Protein 5GZA (pdb70)

Structure (mmCIF, N/CA/C/O backbone):
data_5GZA
#
_entry.id   5GZA
#
_cell.length_a   70.550
_cell.length_b   70.550
_cell.length_c   66.935
_cell.angle_alpha   90.000
_cell.angle_beta   90.000
_cell.angle_gamma   120.000
#
_symmetry.space_group_name_H-M   'P 32'
#
loop_
_entity.id
_entity.type
_entity.pdbx_description
1 polymer 'Protein O-mannose kinase'
2 branched 2-acetamido-2-deoxy-beta-D-galactopyranose-(1-3)-2-acetamido-2-deoxy-beta-D-glucopyranose-(1-4)-alpha-D-mannopyranose
3 non-polymer "ADENOSINE-5'-DIPHOSPHATE"
4 non-polymer 'MAGNESIUM ION'
5 non-polymer 'ALUMINUM FLUORIDE'
6 non-polymer 4-METHYL-2H-CHROMEN-2-ONE
#
loop_
_atom_site.group_PDB
_atom_site.id
_atom_site.type_symbol
_atom_site.label_atom_id
_atom_site.label_alt_id
_atom_site.label_comp_id
_atom_site.label_asym_id
_atom_site.label_entity_id
_atom_site.label_seq_id
_atom_site.pdbx_PDB_ins_code
_atom_site.Cartn_x
_atom_site.Cartn_y
_atom_site.Cartn_z
_atom_site.occupancy
_atom_site.B_iso_or_equiv
_atom_site.auth_seq_id
_atom_site.auth_comp_id
_atom_site.auth_asym_id
_atom_site.auth_atom_id
_atom_site.pdbx_PDB_model_num
ATOM 1 N N . CYS A 1 1 ? 58.757 51.898 8.779 1.00 59.60 53 CYS A N 1
ATOM 2 C CA . CYS A 1 1 ? 59.856 51.158 9.386 1.00 61.38 53 CYS A CA 1
ATOM 3 C C . CYS A 1 1 ? 61.155 51.349 8.607 1.00 61.72 53 CYS A C 1
ATOM 4 O O . CYS A 1 1 ? 61.130 51.727 7.435 1.00 62.26 53 CYS A O 1
ATOM 7 N N . PRO A 1 2 ? 62.286 51.100 9.264 1.00 63.53 54 PRO A N 1
ATOM 8 C CA . PRO A 1 2 ? 63.571 51.026 8.555 1.00 63.86 54 PRO A CA 1
ATOM 9 C C . PRO A 1 2 ? 63.531 49.971 7.462 1.00 58.55 54 PRO A C 1
ATOM 10 O O . PRO A 1 2 ? 62.568 49.192 7.385 1.00 59.79 54 PRO A O 1
ATOM 14 N N . PRO A 1 3 ? 64.562 49.915 6.583 1.00 53.32 55 PRO A N 1
ATOM 15 C CA . PRO A 1 3 ? 64.516 49.004 5.426 1.00 48.95 55 PRO A CA 1
ATOM 16 C C . PRO A 1 3 ? 64.045 47.585 5.715 1.00 50.39 55 PRO A C 1
ATOM 17 O O . PRO A 1 3 ? 63.080 47.120 5.101 1.00 50.33 55 PRO A O 1
ATOM 21 N N . ARG A 1 4 ? 64.704 46.886 6.636 1.00 52.32 56 ARG A N 1
ATOM 22 C CA . ARG A 1 4 ? 64.410 45.482 6.903 1.00 52.21 56 ARG A CA 1
ATOM 23 C C . ARG A 1 4 ? 63.839 45.267 8.302 1.00 50.69 56 ARG A C 1
ATOM 24 O O . ARG A 1 4 ? 64.146 44.280 8.973 1.00 52.62 56 ARG A O 1
ATOM 32 N N . HIS A 1 5 ? 63.004 46.195 8.751 1.00 47.59 57 HIS A N 1
ATOM 33 C CA . HIS A 1 5 ? 62.169 46.019 9.928 1.00 47.14 57 HIS A CA 1
ATOM 34 C C . HIS A 1 5 ? 60.713 45.906 9.497 1.00 46.38 57 HIS A C 1
ATOM 35 O O . HIS A 1 5 ? 60.357 46.194 8.352 1.00 45.79 57 HIS A O 1
ATOM 42 N N . PHE A 1 6 ? 59.865 45.476 10.428 1.00 46.33 58 PHE A N 1
ATOM 43 C CA . PHE A 1 6 ? 58.454 45.304 10.117 1.00 45.20 58 PHE A CA 1
ATOM 44 C C . PHE A 1 6 ? 57.614 45.645 11.337 1.00 45.15 58 PHE A C 1
ATOM 45 O O . PHE A 1 6 ? 58.024 45.416 12.479 1.00 45.84 58 PHE A O 1
ATOM 53 N N . LYS A 1 7 ? 56.427 46.191 11.078 1.00 45.24 59 LYS A N 1
ATOM 54 C CA . LYS A 1 7 ? 55.441 46.480 12.119 1.00 46.50 59 LYS A CA 1
ATOM 55 C C . LYS A 1 7 ? 54.070 46.118 11.555 1.00 45.87 59 LYS A C 1
ATOM 56 O O . LYS A 1 7 ? 53.497 46.877 10.767 1.00 44.45 59 LYS A O 1
ATOM 62 N N . VAL A 1 8 ? 53.552 44.956 11.954 1.00 47.52 60 VAL A N 1
ATOM 63 C CA . VAL A 1 8 ? 52.271 44.461 11.470 1.00 46.90 60 VAL A CA 1
ATOM 64 C C . VAL A 1 8 ? 51.342 44.246 12.659 1.00 48.88 60 VAL A C 1
ATOM 65 O O . VAL A 1 8 ? 51.777 44.081 13.801 1.00 50.36 60 VAL A O 1
ATOM 69 N N . GLY A 1 9 ? 50.042 44.249 12.373 1.00 49.20 61 GLY A N 1
ATOM 70 C CA . GLY A 1 9 ? 49.062 44.035 13.427 1.00 50.51 61 GLY A CA 1
ATOM 71 C C . GLY A 1 9 ? 49.078 45.156 14.450 1.00 52.39 61 GLY A C 1
ATOM 72 O O . GLY A 1 9 ? 49.205 46.340 14.116 1.00 52.40 61 GLY A O 1
ATOM 73 N N . THR A 1 10 ? 48.954 44.776 15.725 1.00 52.89 62 THR A N 1
ATOM 74 C CA . THR A 1 10 ? 48.909 45.722 16.834 1.00 52.93 62 THR A CA 1
ATOM 75 C C . THR A 1 10 ? 50.291 46.049 17.392 1.00 52.55 62 THR A C 1
ATOM 76 O O . THR A 1 10 ? 50.412 46.381 18.579 1.00 54.19 62 THR A O 1
ATOM 80 N N . MET A 1 11 ? 51.336 45.968 16.572 1.00 50.85 63 MET A N 1
ATOM 81 C CA . MET A 1 11 ? 52.679 46.272 17.046 1.00 50.65 63 MET A CA 1
ATOM 82 C C . MET A 1 11 ? 52.849 47.770 17.262 1.00 50.52 63 MET A C 1
ATOM 83 O O . MET A 1 11 ? 52.432 48.587 16.436 1.00 49.30 63 MET A O 1
ATOM 88 N N . SER A 1 12 ? 53.471 48.127 18.385 1.00 52.48 64 SER A N 1
ATOM 89 C CA . SER A 1 12 ? 53.789 49.517 18.680 1.00 53.76 64 SER A CA 1
ATOM 90 C C . SER A 1 12 ? 55.094 49.973 18.045 1.00 53.55 64 SER A C 1
ATOM 91 O O . SER A 1 12 ? 55.270 51.176 17.820 1.00 53.74 64 SER A O 1
ATOM 94 N N . SER A 1 13 ? 56.002 49.047 17.747 1.00 53.52 65 SER A N 1
ATOM 95 C CA . SER A 1 13 ? 57.306 49.380 17.196 1.00 53.81 65 SER A CA 1
ATOM 96 C C . SER A 1 13 ? 57.633 48.421 16.060 1.00 52.08 65 SER A C 1
ATOM 97 O O . SER A 1 13 ? 56.976 47.394 15.873 1.00 51.53 65 SER A O 1
ATOM 100 N N . CYS A 1 14 ? 58.666 48.769 15.297 1.00 51.47 66 CYS A N 1
ATOM 101 C CA . CYS A 1 14 ? 59.144 47.922 14.215 1.00 48.89 66 CYS A CA 1
ATOM 102 C C . CYS A 1 14 ? 60.186 46.944 14.742 1.00 46.77 66 CYS A C 1
ATOM 103 O O . CYS A 1 14 ? 61.031 47.301 15.567 1.00 48.40 66 CYS A O 1
ATOM 106 N N . SER A 1 15 ? 60.112 45.703 14.265 1.00 43.49 67 SER A N 1
ATOM 107 C CA . SER A 1 15 ? 61.074 44.674 14.612 1.00 44.42 67 SER A CA 1
ATOM 108 C C . SER A 1 15 ? 61.861 44.257 13.378 1.00 44.73 67 SER A C 1
ATOM 109 O O . SER A 1 15 ? 61.291 44.170 12.287 1.00 43.16 67 SER A O 1
ATOM 112 N N . PRO A 1 16 ? 63.162 44.003 13.510 1.00 46.64 68 PRO A N 1
ATOM 113 C CA . PRO A 1 16 ? 63.919 43.462 12.378 1.00 46.96 68 PRO A CA 1
ATOM 114 C C . PRO A 1 16 ? 63.360 42.113 11.955 1.00 46.76 68 PRO A C 1
ATOM 115 O O . PRO A 1 16 ? 62.704 41.413 12.729 1.00 48.17 68 PRO A O 1
ATOM 119 N N . TRP A 1 17 ? 63.618 41.763 10.695 1.00 44.72 69 TRP A N 1
ATOM 120 C CA . TRP A 1 17 ? 63.127 40.505 10.147 1.00 46.18 69 TRP A CA 1
ATOM 121 C C . TRP A 1 17 ? 63.532 39.331 11.028 1.00 49.32 69 TRP A C 1
ATOM 122 O O . TRP A 1 17 ? 64.669 39.250 11.502 1.00 50.48 69 TRP A O 1
ATOM 133 N N . LEU A 1 18 ? 62.581 38.427 11.254 1.00 54.32 70 LEU A N 1
ATOM 134 C CA . LEU A 1 18 ? 62.884 37.184 11.947 1.00 62.14 70 LEU A CA 1
ATOM 135 C C . LEU A 1 18 ? 63.750 36.298 11.064 1.00 69.98 70 LEU A C 1
ATOM 136 O O . LEU A 1 18 ? 63.529 36.195 9.856 1.00 75.07 70 LEU A O 1
ATOM 141 N N . LYS A 1 19 ? 64.747 35.667 11.664 1.00 71.15 71 LYS A N 1
ATOM 142 C CA . LYS A 1 19 ? 65.634 34.775 10.937 1.00 73.06 71 LYS A CA 1
ATOM 143 C C . LYS A 1 19 ? 65.355 33.333 11.352 1.00 74.58 71 LYS A C 1
ATOM 144 O O . LYS A 1 19 ? 64.526 33.069 12.226 1.00 77.52 71 LYS A O 1
ATOM 150 N N . CYS A 1 20 ? 66.055 32.399 10.699 1.00 69.68 72 CYS A N 1
ATOM 151 C CA . CYS A 1 20 ? 65.821 30.958 10.875 1.00 67.80 72 CYS A CA 1
ATOM 152 C C . CYS A 1 20 ? 65.589 30.510 12.308 1.00 65.34 72 CYS A C 1
ATOM 153 O O . CYS A 1 20 ? 64.627 29.753 12.536 1.00 65.76 72 CYS A O 1
ATOM 156 N N . PRO A 1 21 ? 66.380 30.903 13.316 1.00 64.27 73 PRO A N 1
ATOM 157 C CA . PRO A 1 21 ? 66.130 30.385 14.673 1.00 65.03 73 PRO A CA 1
ATOM 158 C C . PRO A 1 21 ? 64.766 30.760 15.235 1.00 65.50 73 PRO A C 1
ATOM 159 O O . PRO A 1 21 ? 64.036 29.882 15.712 1.00 67.71 73 PRO A O 1
ATOM 163 N N . GLU A 1 22 ? 64.397 32.043 15.194 1.00 63.12 74 GLU A N 1
ATOM 164 C CA . GLU A 1 22 ? 63.136 32.459 15.802 1.00 61.93 74 GLU A CA 1
ATOM 165 C C . GLU A 1 22 ? 61.930 31.940 15.027 1.00 61.67 74 GLU A C 1
ATOM 166 O O . GLU A 1 22 ? 60.868 31.713 15.618 1.00 62.36 74 GLU A O 1
ATOM 172 N N . ILE A 1 23 ? 62.071 31.739 13.714 1.00 61.54 75 ILE A N 1
ATOM 173 C CA . ILE A 1 23 ? 60.963 31.212 12.918 1.00 58.87 75 ILE A CA 1
ATOM 174 C C . ILE A 1 23 ? 60.622 29.793 13.359 1.00 58.67 75 ILE A C 1
ATOM 175 O O . ILE A 1 23 ? 59.452 29.448 13.559 1.00 58.25 75 ILE A O 1
ATOM 180 N N . ARG A 1 24 ? 61.646 28.951 13.521 1.00 59.47 76 ARG A N 1
ATOM 181 C CA . ARG A 1 24 ? 61.436 27.567 13.930 1.00 61.66 76 ARG A CA 1
ATOM 182 C C . ARG A 1 24 ? 60.782 27.454 15.301 1.00 65.00 76 ARG A C 1
ATOM 183 O O . ARG A 1 24 ? 60.140 26.436 15.586 1.00 66.51 76 ARG A O 1
ATOM 191 N N . SER A 1 25 ? 60.926 28.469 16.153 1.00 66.69 77 SER A N 1
ATOM 192 C CA . SER A 1 25 ? 60.388 28.439 17.507 1.00 68.99 77 SER A CA 1
ATOM 193 C C . SER A 1 25 ? 59.178 29.350 17.673 1.00 70.00 77 SER A C 1
ATOM 194 O O . SER A 1 25 ? 58.089 28.878 18.014 1.00 71.72 77 SER A O 1
ATOM 197 N N . GLY A 1 26 ? 59.338 30.652 17.444 1.00 69.21 78 GLY A N 1
ATOM 198 C CA . GLY A 1 26 ? 58.291 31.611 17.742 1.00 67.14 78 GLY A CA 1
ATOM 199 C C . GLY A 1 26 ? 57.132 31.651 16.769 1.00 64.54 78 GLY A C 1
ATOM 200 O O . GLY A 1 26 ? 56.179 32.397 17.009 1.00 64.25 78 GLY A O 1
ATOM 201 N N . VAL A 1 27 ? 57.176 30.880 15.686 1.00 59.08 79 VAL A N 1
ATOM 202 C CA . VAL A 1 27 ? 56.123 30.876 14.675 1.00 57.48 79 VAL A CA 1
ATOM 203 C C . VAL A 1 27 ? 55.433 29.520 14.726 1.00 59.53 79 VAL A C 1
ATOM 204 O O . VAL A 1 27 ? 56.025 28.498 14.356 1.00 62.04 79 VAL A O 1
ATOM 208 N N . ARG A 1 28 ? 54.182 29.507 15.177 1.00 60.22 80 ARG A N 1
ATOM 209 C CA . ARG A 1 28 ? 53.392 28.289 15.289 1.00 60.48 80 ARG A CA 1
ATOM 210 C C . ARG A 1 28 ? 52.344 28.238 14.185 1.00 58.98 80 ARG A C 1
ATOM 211 O O . ARG A 1 28 ? 51.718 29.252 13.861 1.00 55.06 80 ARG A O 1
ATOM 219 N N . ARG A 1 29 ? 52.153 27.050 13.618 1.00 62.81 81 ARG A N 1
ATOM 220 C CA . ARG A 1 29 ? 51.222 26.864 12.514 1.00 62.58 81 ARG A CA 1
ATOM 221 C C . ARG A 1 29 ? 49.798 26.722 13.036 1.00 62.63 81 ARG A C 1
ATOM 222 O O . ARG A 1 29 ? 49.559 26.079 14.063 1.00 64.57 81 ARG A O 1
ATOM 230 N N . VAL A 1 30 ? 48.847 27.329 12.324 1.00 60.72 82 VAL A N 1
ATOM 231 C CA . VAL A 1 30 ? 47.451 27.314 12.752 1.00 62.46 82 VAL A CA 1
ATOM 232 C C . VAL A 1 30 ? 46.563 26.748 11.649 1.00 64.17 82 VAL A C 1
ATOM 233 O O . VAL A 1 30 ? 46.218 25.562 11.667 1.00 68.30 82 VAL A O 1
ATOM 237 N N . LYS A 1 31 ? 46.189 27.585 10.682 1.00 60.95 83 LYS A N 1
ATOM 238 C CA . LYS A 1 31 ? 45.197 27.220 9.678 1.00 58.22 83 LYS A CA 1
ATOM 239 C C . LYS A 1 31 ? 45.729 27.484 8.278 1.00 54.42 83 LYS A C 1
ATOM 240 O O . LYS A 1 31 ? 46.281 28.556 8.010 1.00 53.13 83 LYS A O 1
ATOM 246 N N . LEU A 1 32 ? 45.547 26.510 7.388 1.00 53.85 84 LEU A N 1
ATOM 247 C CA . LEU A 1 32 ? 45.870 26.691 5.979 1.00 52.81 84 LEU A CA 1
ATOM 248 C C . LEU A 1 32 ? 44.892 27.676 5.350 1.00 51.78 84 LEU A C 1
ATOM 249 O O . LEU A 1 32 ? 43.675 27.465 5.390 1.00 52.57 84 LEU A O 1
ATOM 254 N N . ILE A 1 33 ? 45.421 28.751 4.767 1.00 50.68 85 ILE A N 1
ATOM 255 C CA . ILE A 1 33 ? 44.608 29.783 4.137 1.00 50.83 85 ILE A CA 1
ATOM 256 C C . ILE A 1 33 ? 44.852 29.892 2.642 1.00 50.99 85 ILE A C 1
ATOM 257 O O . ILE A 1 33 ? 44.284 30.780 1.999 1.00 51.02 85 ILE A O 1
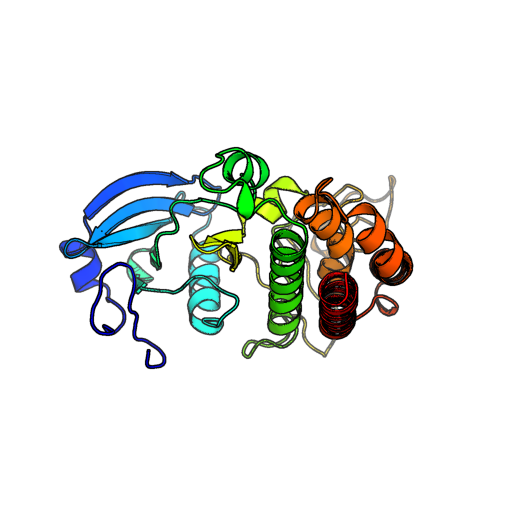ATOM 262 N N . GLY A 1 34 ? 45.678 29.023 2.067 1.00 51.48 86 GLY A N 1
ATOM 263 C CA . GLY A 1 34 ? 45.959 29.099 0.649 1.00 50.85 86 GLY A CA 1
ATOM 264 C C . GLY A 1 34 ? 46.828 27.975 0.126 1.00 52.29 86 GLY A C 1
ATOM 265 O O . GLY A 1 34 ? 47.912 27.713 0.657 1.00 52.33 86 GLY A O 1
ATOM 266 N N . GLN A 1 35 ? 46.357 27.302 -0.917 1.00 53.38 87 GLN A N 1
ATOM 267 C CA . GLN A 1 35 ? 47.128 26.286 -1.609 1.00 54.02 87 GLN A CA 1
ATOM 268 C C . GLN A 1 35 ? 47.758 26.883 -2.864 1.00 52.33 87 GLN A C 1
ATOM 269 O O . GLN A 1 35 ? 47.607 28.069 -3.169 1.00 50.70 87 GLN A O 1
ATOM 275 N N . GLY A 1 36 ? 48.472 26.041 -3.602 1.00 52.94 88 GLY A N 1
ATOM 276 C CA . GLY A 1 36 ? 49.126 26.468 -4.821 1.00 52.38 88 GLY A CA 1
ATOM 277 C C . GLY A 1 36 ? 50.163 25.469 -5.285 1.00 52.75 88 GLY A C 1
ATOM 278 O O . GLY A 1 36 ? 50.587 24.603 -4.514 1.00 53.80 88 GLY A O 1
ATOM 279 N N . ALA A 1 37 ? 50.576 25.576 -6.549 1.00 50.84 89 ALA A N 1
ATOM 280 C CA . ALA A 1 37 ? 51.584 24.661 -7.070 1.00 49.83 89 ALA A CA 1
ATOM 281 C C . ALA A 1 37 ? 52.910 24.826 -6.338 1.00 48.86 89 ALA A C 1
ATOM 282 O O . ALA A 1 37 ? 53.610 23.841 -6.077 1.00 49.95 89 ALA A O 1
ATOM 284 N N . VAL A 1 38 ? 53.257 26.059 -5.971 1.00 45.97 90 VAL A N 1
ATOM 285 C CA . VAL A 1 38 ? 54.578 26.359 -5.429 1.00 46.76 90 VAL A CA 1
ATOM 286 C C . VAL A 1 38 ? 54.549 26.426 -3.906 1.00 49.36 90 VAL A C 1
ATOM 287 O O . VAL A 1 38 ? 55.534 26.078 -3.245 1.00 52.40 90 VAL A O 1
ATOM 291 N N . LYS A 1 39 ? 53.428 26.864 -3.333 1.00 48.64 91 LYS A N 1
ATOM 292 C CA . LYS A 1 39 ? 53.407 27.228 -1.923 1.00 47.66 91 LYS A CA 1
ATOM 293 C C . LYS A 1 39 ? 52.164 26.705 -1.218 1.00 48.65 91 LYS A C 1
ATOM 294 O O . LYS A 1 39 ? 51.120 26.474 -1.835 1.00 48.12 91 LYS A O 1
ATOM 300 N N . LYS A 1 40 ? 52.309 26.514 0.092 1.00 50.32 92 LYS A N 1
ATOM 301 C CA . LYS A 1 40 ? 51.203 26.378 1.029 1.00 51.93 92 LYS A CA 1
ATOM 302 C C . LYS A 1 40 ? 51.325 27.506 2.043 1.00 51.62 92 LYS A C 1
ATOM 303 O O . LYS A 1 40 ? 52.399 27.710 2.618 1.00 52.18 92 LYS A O 1
ATOM 309 N N . VAL A 1 41 ? 50.238 28.242 2.257 1.00 50.89 93 VAL A N 1
ATOM 310 C CA . VAL A 1 41 ? 50.233 29.398 3.146 1.00 52.58 93 VAL A CA 1
ATOM 311 C C . VAL A 1 41 ? 49.367 29.080 4.356 1.00 55.26 93 VAL A C 1
ATOM 312 O O . VAL A 1 41 ? 48.209 28.670 4.209 1.00 58.26 93 VAL A O 1
ATOM 316 N N . TYR A 1 42 ? 49.928 29.268 5.548 1.00 55.16 94 TYR A N 1
ATOM 317 C CA . TYR A 1 42 ? 49.221 29.052 6.802 1.00 54.50 94 TYR A CA 1
ATOM 318 C C . TYR A 1 42 ? 49.097 30.371 7.549 1.00 50.89 94 TYR A C 1
ATOM 319 O O . TYR A 1 42 ? 50.098 31.063 7.760 1.00 49.01 94 TYR A O 1
ATOM 328 N N . LEU A 1 43 ? 47.874 30.716 7.943 1.00 47.21 95 LEU A N 1
ATOM 329 C CA . LEU A 1 43 ? 47.700 31.721 8.981 1.00 45.27 95 LEU A CA 1
ATOM 330 C C . LEU A 1 43 ? 48.357 31.214 10.256 1.00 46.23 95 LEU A C 1
ATOM 331 O O . LEU A 1 43 ? 48.168 30.058 10.643 1.00 47.98 95 LEU A O 1
ATOM 336 N N . SER A 1 44 ? 49.154 32.065 10.898 1.00 45.34 96 SER A N 1
ATOM 337 C CA . SER A 1 44 ? 49.989 31.626 12.006 1.00 45.64 96 SER A CA 1
ATOM 338 C C . SER A 1 44 ? 49.985 32.687 13.098 1.00 44.87 96 SER A C 1
ATOM 339 O O . SER A 1 44 ? 49.411 33.769 12.945 1.00 42.89 96 SER A O 1
ATOM 342 N N . GLU A 1 45 ? 50.635 32.363 14.215 1.00 46.38 97 GLU A N 1
ATOM 343 C CA . GLU A 1 45 ? 50.755 33.269 15.348 1.00 46.44 97 GLU A CA 1
ATOM 344 C C . GLU A 1 45 ? 52.223 33.451 15.697 1.00 46.85 97 GLU A C 1
ATOM 345 O O . GLU A 1 45 ? 52.974 32.472 15.772 1.00 46.85 97 GLU A O 1
ATOM 351 N N . TRP A 1 46 ? 52.627 34.702 15.907 1.00 47.57 98 TRP A N 1
ATOM 352 C CA . TRP A 1 46 ? 53.957 35.024 16.416 1.00 49.92 98 TRP A CA 1
ATOM 353 C C . TRP A 1 46 ? 53.813 36.164 17.414 1.00 51.48 98 TRP A C 1
ATOM 354 O O . TRP A 1 46 ? 53.534 37.301 17.021 1.00 50.67 98 TRP A O 1
ATOM 365 N N . GLN A 1 47 ? 53.992 35.852 18.697 1.00 53.60 99 GLN A N 1
ATOM 366 C CA . GLN A 1 47 ? 53.941 36.829 19.785 1.00 54.53 99 GLN A CA 1
ATOM 367 C C . GLN A 1 47 ? 52.618 37.596 19.780 1.00 55.14 99 GLN A C 1
ATOM 368 O O . GLN A 1 47 ? 52.574 38.821 19.655 1.00 52.01 99 GLN A O 1
ATOM 374 N N . GLY A 1 48 ? 51.526 36.842 19.915 1.00 59.42 100 GLY A N 1
ATOM 375 C CA . GLY A 1 48 ? 50.198 37.424 19.932 1.00 63.01 100 GLY A CA 1
ATOM 376 C C . GLY A 1 48 ? 49.767 38.107 18.654 1.00 64.73 100 GLY A C 1
ATOM 377 O O . GLY A 1 48 ? 48.722 38.764 18.644 1.00 66.78 100 GLY A O 1
ATOM 378 N N . GLN A 1 49 ? 50.529 37.973 17.573 1.00 65.54 101 GLN A N 1
ATOM 379 C CA . GLN A 1 49 ? 50.225 38.626 16.305 1.00 68.68 101 GLN A CA 1
ATOM 380 C C . GLN A 1 49 ? 49.894 37.579 15.245 1.00 73.42 101 GLN A C 1
ATOM 381 O O . GLN A 1 49 ? 50.602 36.576 15.113 1.00 65.34 101 GLN A O 1
ATOM 387 N N . LYS A 1 50 ? 48.814 37.805 14.501 1.00 68.77 102 LYS A N 1
ATOM 388 C CA . LYS A 1 50 ? 48.491 36.945 13.371 1.00 63.62 102 LYS A CA 1
ATOM 389 C C . LYS A 1 50 ? 49.442 37.240 12.220 1.00 59.16 102 LYS A C 1
ATOM 390 O O . LYS A 1 50 ? 49.874 38.381 12.027 1.00 60.73 102 LYS A O 1
ATOM 396 N N . VAL A 1 51 ? 49.779 36.201 11.461 1.00 55.17 103 VAL A N 1
ATOM 397 C CA . VAL A 1 51 ? 50.827 36.332 10.460 1.00 51.57 103 VAL A CA 1
ATOM 398 C C . VAL A 1 51 ? 50.638 35.279 9.376 1.00 49.50 103 VAL A C 1
ATOM 399 O O . VAL A 1 51 ? 49.864 34.329 9.543 1.00 50.61 103 VAL A O 1
ATOM 403 N N . ALA A 1 52 ? 51.334 35.447 8.255 1.00 47.48 104 ALA A N 1
ATOM 404 C CA . ALA A 1 52 ? 51.256 34.534 7.123 1.00 46.63 104 ALA A CA 1
ATOM 405 C C . ALA A 1 52 ? 52.562 33.763 7.005 1.00 46.15 104 ALA A C 1
ATOM 406 O O . ALA A 1 52 ? 53.645 34.352 7.081 1.00 45.67 104 ALA A O 1
ATOM 408 N N . LEU A 1 53 ? 52.456 32.450 6.810 1.00 45.76 105 LEU A N 1
ATOM 409 C CA . LEU A 1 53 ? 53.605 31.549 6.792 1.00 44.67 105 LEU A CA 1
ATOM 410 C C . LEU A 1 53 ? 53.545 30.719 5.517 1.00 43.18 105 LEU A C 1
ATOM 411 O O . LEU A 1 53 ? 52.634 29.901 5.349 1.00 43.21 105 LEU A O 1
ATOM 416 N N . SER A 1 54 ? 54.510 30.925 4.625 1.00 43.67 106 SER A N 1
ATOM 417 C CA . SER A 1 54 ? 54.534 30.285 3.314 1.00 45.88 106 SER A CA 1
ATOM 418 C C . SER A 1 54 ? 55.605 29.202 3.298 1.00 48.75 106 SER A C 1
ATOM 419 O O . SER A 1 54 ? 56.784 29.486 3.532 1.00 49.99 106 SER A O 1
ATOM 422 N N . VAL A 1 55 ? 55.194 27.967 3.007 1.00 50.25 107 VAL A N 1
ATOM 423 C CA . VAL A 1 55 ? 56.100 26.829 2.959 1.00 52.20 107 VAL A CA 1
ATOM 424 C C . VAL A 1 55 ? 56.130 26.276 1.539 1.00 52.53 107 VAL A C 1
ATOM 425 O O . VAL A 1 55 ? 55.210 26.478 0.743 1.00 51.18 107 VAL A O 1
ATOM 429 N N . LEU A 1 56 ? 57.217 25.575 1.225 1.00 54.67 108 LEU A N 1
ATOM 430 C CA . LEU A 1 56 ? 57.367 24.928 -0.074 1.00 55.88 108 LEU A CA 1
ATOM 431 C C . LEU A 1 56 ? 56.498 23.677 -0.103 1.00 58.03 108 LEU A C 1
ATOM 432 O O . LEU A 1 56 ? 56.748 22.722 0.641 1.00 60.73 108 LEU A O 1
ATOM 437 N N . SER A 1 57 ? 55.482 23.679 -0.964 1.00 56.33 109 SER A N 1
ATOM 438 C CA . SER A 1 57 ? 54.556 22.558 -1.066 1.00 58.61 109 SER A CA 1
ATOM 439 C C . SER A 1 57 ? 55.280 21.288 -1.493 1.00 62.32 109 SER A C 1
ATOM 440 O O . SER A 1 57 ? 55.431 20.354 -0.699 1.00 65.62 109 SER A O 1
ATOM 443 N N . SER A 1 58 ? 55.732 21.246 -2.742 1.00 62.11 110 SER A N 1
ATOM 444 C CA . SER A 1 58 ? 56.456 20.107 -3.283 1.00 61.83 110 SER A CA 1
ATOM 445 C C . SER A 1 58 ? 57.903 20.497 -3.548 1.00 59.80 110 SER A C 1
ATOM 446 O O . SER A 1 58 ? 58.177 21.582 -4.070 1.00 58.30 110 SER A O 1
ATOM 449 N N . ASP A 1 59 ? 58.830 19.603 -3.185 1.00 59.63 111 ASP A N 1
ATOM 450 C CA . ASP A 1 59 ? 60.244 19.828 -3.471 1.00 60.03 111 ASP A CA 1
ATOM 451 C C . ASP A 1 59 ? 60.511 19.970 -4.963 1.00 59.83 111 ASP A C 1
ATOM 452 O O . ASP A 1 59 ? 61.575 20.467 -5.349 1.00 59.09 111 ASP A O 1
ATOM 457 N N . GLN A 1 60 ? 59.566 19.538 -5.802 1.00 61.25 112 GLN A N 1
ATOM 458 C CA . GLN A 1 60 ? 59.695 19.684 -7.247 1.00 61.40 112 GLN A CA 1
ATOM 459 C C . GLN A 1 60 ? 59.895 21.138 -7.660 1.00 60.03 112 GLN A C 1
ATOM 460 O O . GLN A 1 60 ? 60.606 21.413 -8.633 1.00 60.40 112 GLN A O 1
ATOM 466 N N . TYR A 1 61 ? 59.290 22.080 -6.935 1.00 57.74 113 TYR A N 1
ATOM 467 C CA . TYR A 1 61 ? 59.373 23.491 -7.294 1.00 54.21 113 TYR A CA 1
ATOM 468 C C . TYR A 1 61 ? 60.193 24.280 -6.280 1.00 52.54 113 TYR A C 1
ATOM 469 O O . TYR A 1 61 ? 59.795 25.376 -5.872 1.00 50.01 113 TYR A O 1
ATOM 478 N N . ALA A 1 62 ? 61.342 23.737 -5.873 1.00 54.56 114 ALA A N 1
ATOM 479 C CA . ALA A 1 62 ? 62.184 24.433 -4.906 1.00 55.75 114 ALA A CA 1
ATOM 480 C C . ALA A 1 62 ? 62.813 25.687 -5.501 1.00 56.20 114 ALA A C 1
ATOM 481 O O . ALA A 1 62 ? 63.001 26.680 -4.790 1.00 56.32 114 ALA A O 1
ATOM 483 N N . ASP A 1 63 ? 63.137 25.665 -6.796 1.00 55.97 115 ASP A N 1
ATOM 484 C CA . ASP A 1 63 ? 63.797 26.813 -7.411 1.00 53.93 115 ASP A CA 1
ATOM 485 C C . ASP A 1 63 ? 62.837 27.984 -7.579 1.00 52.49 115 ASP A C 1
ATOM 486 O O . ASP A 1 63 ? 63.226 29.143 -7.392 1.00 52.07 115 ASP A O 1
ATOM 491 N N . ASP A 1 64 ? 61.581 27.705 -7.939 1.00 53.30 116 ASP A N 1
ATOM 492 C CA . ASP A 1 64 ? 60.594 28.772 -8.072 1.00 54.39 116 ASP A CA 1
ATOM 493 C C . ASP A 1 64 ? 60.355 29.467 -6.737 1.00 56.78 116 ASP A C 1
ATOM 494 O O . ASP A 1 64 ? 60.246 30.697 -6.677 1.00 55.94 116 ASP A O 1
ATOM 499 N N . PHE A 1 65 ? 60.274 28.688 -5.656 1.00 60.72 117 PHE A N 1
ATOM 500 C CA . PHE A 1 65 ? 60.066 29.256 -4.327 1.00 58.68 117 PHE A CA 1
ATOM 501 C C . PHE A 1 65 ? 61.218 30.174 -3.935 1.00 55.96 117 PHE A C 1
ATOM 502 O O . PHE A 1 65 ? 61.002 31.320 -3.523 1.00 55.29 117 PHE A O 1
ATOM 510 N N . LEU A 1 66 ? 62.454 29.681 -4.056 1.00 55.94 118 LEU A N 1
ATOM 511 C CA . LEU A 1 66 ? 63.610 30.447 -3.602 1.00 55.71 118 LEU A CA 1
ATOM 512 C C . LEU A 1 66 ? 63.778 31.744 -4.383 1.00 54.23 118 LEU A C 1
ATOM 513 O O . LEU A 1 66 ? 64.203 32.756 -3.815 1.00 54.86 118 LEU A O 1
ATOM 518 N N . HIS A 1 67 ? 63.458 31.740 -5.679 1.00 52.90 119 HIS A N 1
ATOM 519 C CA . HIS A 1 67 ? 63.567 32.974 -6.448 1.00 50.87 119 HIS A CA 1
ATOM 520 C C . HIS A 1 67 ? 62.413 33.919 -6.144 1.00 48.44 119 HIS A C 1
ATOM 521 O O . HIS A 1 67 ? 62.602 35.140 -6.107 1.00 47.51 119 HIS A O 1
ATOM 528 N N . GLY A 1 68 ? 61.213 33.375 -5.929 1.00 48.42 120 GLY A N 1
ATOM 529 C CA . GLY A 1 68 ? 60.109 34.208 -5.484 1.00 48.38 120 GLY A CA 1
ATOM 530 C C . GLY A 1 68 ? 60.407 34.894 -4.166 1.00 48.92 120 GLY A C 1
ATOM 531 O O . GLY A 1 68 ? 60.042 36.054 -3.961 1.00 48.80 120 GLY A O 1
ATOM 532 N N . LEU A 1 69 ? 61.080 34.186 -3.256 1.00 49.14 121 LEU A N 1
ATOM 533 C CA . LEU A 1 69 ? 61.567 34.817 -2.036 1.00 47.23 121 LEU A CA 1
ATOM 534 C C . LEU A 1 69 ? 62.711 35.778 -2.338 1.00 45.73 121 LEU A C 1
ATOM 535 O O . LEU A 1 69 ? 62.817 36.841 -1.715 1.00 44.62 121 LEU A O 1
ATOM 540 N N . SER A 1 70 ? 63.575 35.421 -3.293 1.00 45.47 122 SER A N 1
ATOM 541 C CA . SER A 1 70 ? 64.654 36.319 -3.693 1.00 47.43 122 SER A CA 1
ATOM 542 C C . SER A 1 70 ? 64.103 37.628 -4.245 1.00 47.63 122 SER A C 1
ATOM 543 O O . SER A 1 70 ? 64.596 38.710 -3.907 1.00 49.90 122 SER A O 1
ATOM 546 N N . MET A 1 71 ? 63.078 37.548 -5.097 1.00 46.08 123 MET A N 1
ATOM 547 C CA . MET A 1 71 ? 62.458 38.761 -5.619 1.00 43.74 123 MET A CA 1
ATOM 548 C C . MET A 1 71 ? 61.641 39.477 -4.552 1.00 42.89 123 MET A C 1
ATOM 549 O O . MET A 1 71 ? 61.535 40.709 -4.579 1.00 42.53 123 MET A O 1
ATOM 554 N N . LEU A 1 72 ? 61.060 38.728 -3.612 1.00 41.76 124 LEU A N 1
ATOM 555 C CA . LEU A 1 72 ? 60.237 39.336 -2.571 1.00 41.21 124 LEU A CA 1
ATOM 556 C C . LEU A 1 72 ? 61.060 40.283 -1.707 1.00 42.13 124 LEU A C 1
ATOM 557 O O . LEU A 1 72 ? 60.634 41.407 -1.413 1.00 42.67 124 LEU A O 1
ATOM 562 N N . ARG A 1 73 ? 62.250 39.843 -1.290 1.00 42.62 125 ARG A N 1
ATOM 563 C CA . ARG A 1 73 ? 63.149 40.721 -0.550 1.00 43.61 125 ARG A CA 1
ATOM 564 C C . ARG A 1 73 ? 63.635 41.871 -1.421 1.00 42.89 125 ARG A C 1
ATOM 565 O O . ARG A 1 73 ? 63.816 42.994 -0.936 1.00 43.35 125 ARG A O 1
ATOM 573 N N . ALA A 1 74 ? 63.847 41.610 -2.714 1.00 42.36 126 ALA A N 1
ATOM 574 C CA . ALA A 1 74 ? 64.413 42.624 -3.596 1.00 41.44 126 ALA A CA 1
ATOM 575 C C . ALA A 1 74 ? 63.430 43.752 -3.878 1.00 40.87 126 ALA A C 1
ATOM 576 O O . ALA A 1 74 ? 63.849 44.889 -4.120 1.00 42.44 126 ALA A O 1
ATOM 578 N N . LEU A 1 75 ? 62.129 43.467 -3.847 1.00 39.24 127 LEU A N 1
ATOM 579 C CA . LEU A 1 75 ? 61.114 44.425 -4.266 1.00 38.17 127 LEU A CA 1
ATOM 580 C C . LEU A 1 75 ? 60.158 44.793 -3.136 1.00 37.59 127 LEU A C 1
ATOM 581 O O . LEU A 1 75 ? 58.995 45.118 -3.383 1.00 36.14 127 LEU A O 1
ATOM 586 N N . GLN A 1 76 ? 60.634 44.753 -1.895 1.00 39.46 128 GLN A N 1
ATOM 587 C CA . GLN A 1 76 ? 59.851 45.269 -0.780 1.00 40.25 128 GLN A CA 1
ATOM 588 C C . GLN A 1 76 ? 59.597 46.757 -0.978 1.00 40.73 128 GLN A C 1
ATOM 589 O O . GLN A 1 76 ? 60.535 47.560 -0.992 1.00 41.34 128 GLN A O 1
ATOM 595 N N . SER A 1 77 ? 58.329 47.120 -1.142 1.00 40.20 129 SER A N 1
ATOM 596 C CA . SER A 1 77 ? 57.950 48.487 -1.474 1.00 39.57 129 SER A CA 1
ATOM 597 C C . SER A 1 77 ? 56.493 48.691 -1.075 1.00 37.73 129 SER A C 1
ATOM 598 O O . SER A 1 77 ? 55.885 47.840 -0.418 1.00 38.13 129 SER A O 1
ATOM 601 N N . SER A 1 78 ? 55.930 49.831 -1.479 1.00 36.15 130 SER A N 1
ATOM 602 C CA . SER A 1 78 ? 54.518 50.107 -1.250 1.00 36.01 130 SER A CA 1
ATOM 603 C C . SER A 1 78 ? 53.604 49.248 -2.113 1.00 34.62 130 SER A C 1
ATOM 604 O O . SER A 1 78 ? 52.394 49.222 -1.866 1.00 35.46 130 SER A O 1
ATOM 607 N N . HIS A 1 79 ? 54.148 48.546 -3.106 1.00 33.60 131 HIS A N 1
ATOM 608 C CA . HIS A 1 79 ? 53.359 47.765 -4.048 1.00 33.17 131 HIS A CA 1
ATOM 609 C C . HIS A 1 79 ? 53.387 46.268 -3.764 1.00 32.67 131 HIS A C 1
ATOM 610 O O . HIS A 1 79 ? 52.712 45.508 -4.464 1.00 31.79 131 HIS A O 1
ATOM 617 N N . VAL A 1 80 ? 54.150 45.824 -2.766 1.00 33.76 132 VAL A N 1
ATOM 618 C CA . VAL A 1 80 ? 54.333 44.405 -2.491 1.00 35.17 132 VAL A CA 1
ATOM 619 C C . VAL A 1 80 ? 54.035 44.142 -1.020 1.00 36.49 132 VAL A C 1
ATOM 620 O O . VAL A 1 80 ? 54.187 45.025 -0.169 1.00 36.55 132 VAL A O 1
ATOM 624 N N . VAL A 1 81 ? 53.587 42.918 -0.730 1.00 38.07 133 VAL A N 1
ATOM 625 C CA . VAL A 1 81 ? 53.289 42.465 0.626 1.00 40.15 133 VAL A CA 1
ATOM 626 C C . VAL A 1 81 ? 54.500 42.691 1.525 1.00 41.57 133 VAL A C 1
ATOM 627 O O . VAL A 1 81 ? 55.648 42.590 1.079 1.00 40.46 133 VAL A O 1
ATOM 631 N N . THR A 1 82 ? 54.251 43.014 2.792 1.00 45.03 134 THR A N 1
ATOM 632 C CA . THR A 1 82 ? 55.322 43.300 3.738 1.00 47.16 134 THR A CA 1
ATOM 633 C C . THR A 1 82 ? 55.943 41.997 4.229 1.00 44.58 134 THR A C 1
ATOM 634 O O . THR A 1 82 ? 55.246 41.140 4.783 1.00 47.22 134 THR A O 1
ATOM 638 N N . LEU A 1 83 ? 57.249 41.850 4.028 1.00 40.39 135 LEU A N 1
ATOM 639 C CA . LEU A 1 83 ? 57.966 40.683 4.517 1.00 39.18 135 LEU A CA 1
ATOM 640 C C . LEU A 1 83 ? 58.192 40.785 6.021 1.00 40.01 135 LEU A C 1
ATOM 641 O O . LEU A 1 83 ? 58.372 41.874 6.574 1.00 40.59 135 LEU A O 1
ATOM 646 N N . VAL A 1 84 ? 58.179 39.626 6.684 1.00 40.09 136 VAL A N 1
ATOM 647 C CA . VAL A 1 84 ? 58.341 39.541 8.127 1.00 39.59 136 VAL A CA 1
ATOM 648 C C . VAL A 1 84 ? 59.574 38.733 8.513 1.00 40.04 136 VAL A C 1
ATOM 649 O O . VAL A 1 84 ? 60.322 39.126 9.416 1.00 40.06 136 VAL A O 1
ATOM 653 N N . GLY A 1 85 ? 59.810 37.609 7.843 1.00 40.85 137 GLY A N 1
ATOM 654 C CA . GLY A 1 85 ? 60.960 36.779 8.145 1.00 43.62 137 GLY A CA 1
ATOM 655 C C . GLY A 1 85 ? 61.401 36.002 6.924 1.00 45.50 137 GLY A C 1
ATOM 656 O O . GLY A 1 85 ? 60.630 35.793 5.982 1.00 44.08 137 GLY A O 1
ATOM 657 N N . VAL A 1 86 ? 62.662 35.574 6.951 1.00 48.36 138 VAL A N 1
ATOM 658 C CA . VAL A 1 86 ? 63.266 34.838 5.846 1.00 48.73 138 VAL A CA 1
ATOM 659 C C . VAL A 1 86 ? 64.087 33.688 6.411 1.00 51.09 138 VAL A C 1
ATOM 660 O O . VAL A 1 86 ? 64.904 33.887 7.317 1.00 52.28 138 VAL A O 1
ATOM 664 N N . CYS A 1 87 ? 63.867 32.478 5.876 1.00 52.72 139 CYS A N 1
ATOM 665 C CA . CYS A 1 87 ? 64.704 31.316 6.182 1.00 58.00 139 CYS A CA 1
ATOM 666 C C . CYS A 1 87 ? 64.697 30.419 4.939 1.00 61.30 139 CYS A C 1
ATOM 667 O O . CYS A 1 87 ? 64.004 29.401 4.867 1.00 63.39 139 CYS A O 1
ATOM 670 N N . GLU A 1 88 ? 65.493 30.817 3.943 1.00 61.81 140 GLU A N 1
ATOM 671 C CA . GLU A 1 88 ? 65.565 30.068 2.693 1.00 61.29 140 GLU A CA 1
ATOM 672 C C . GLU A 1 88 ? 66.158 28.680 2.896 1.00 60.72 140 GLU A C 1
ATOM 673 O O . GLU A 1 88 ? 65.856 27.760 2.127 1.00 61.66 140 GLU A O 1
ATOM 679 N N . GLU A 1 89 ? 67.006 28.513 3.916 1.00 58.51 141 GLU A N 1
ATOM 680 C CA . GLU A 1 89 ? 67.585 27.203 4.198 1.00 58.49 141 GLU A CA 1
ATOM 681 C C . GLU A 1 89 ? 66.500 26.155 4.414 1.00 57.47 141 GLU A C 1
ATOM 682 O O . GLU A 1 89 ? 66.613 25.023 3.930 1.00 60.03 141 GLU A O 1
ATOM 688 N N . ASP A 1 90 ? 65.439 26.516 5.131 1.00 53.77 142 ASP A N 1
ATOM 689 C CA . ASP A 1 90 ? 64.296 25.637 5.322 1.00 51.29 142 ASP A CA 1
ATOM 690 C C . ASP A 1 90 ? 63.241 25.803 4.237 1.00 48.17 142 ASP A C 1
ATOM 691 O O . ASP A 1 90 ? 62.187 25.162 4.317 1.00 47.15 142 ASP A O 1
ATOM 696 N N . ALA A 1 91 ? 63.503 26.641 3.230 1.00 46.50 143 ALA A N 1
ATOM 697 C CA . ALA A 1 91 ? 62.562 26.926 2.146 1.00 44.19 143 ALA A CA 1
ATOM 698 C C . ALA A 1 91 ? 61.217 27.396 2.705 1.00 44.80 143 ALA A C 1
ATOM 699 O O . ALA A 1 91 ? 60.177 26.757 2.531 1.00 46.37 143 ALA A O 1
ATOM 701 N N . VAL A 1 92 ? 61.261 28.5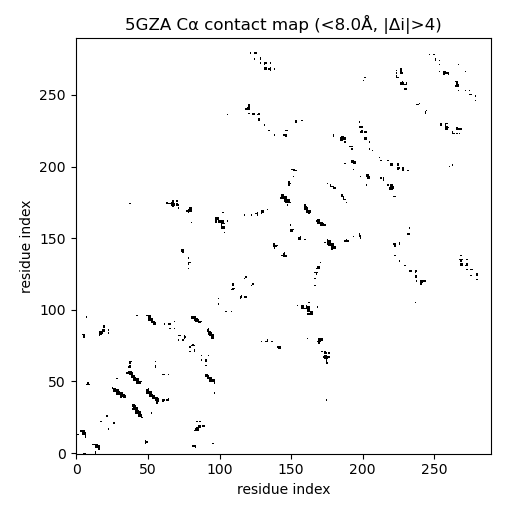44 3.381 1.00 43.89 144 VAL A N 1
ATOM 702 C CA . VAL A 1 92 ? 60.105 29.064 4.101 1.00 44.04 144 VAL A CA 1
ATOM 703 C C . VAL A 1 92 ? 60.350 30.539 4.375 1.00 43.25 144 VAL A C 1
ATOM 704 O O . VAL A 1 92 ? 61.497 30.978 4.503 1.00 43.74 144 VAL A O 1
ATOM 708 N N . PHE A 1 93 ? 59.268 31.313 4.443 1.00 42.53 145 PHE A N 1
ATOM 7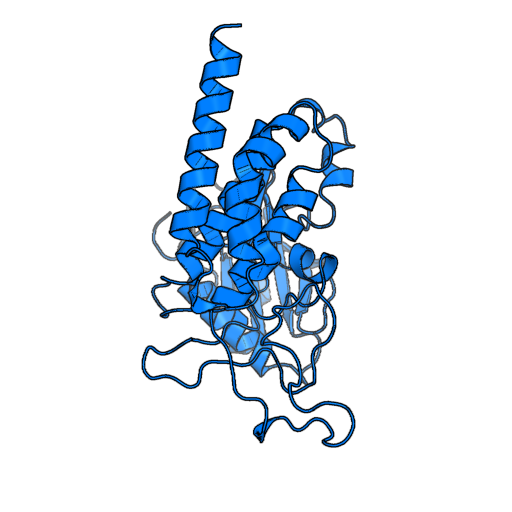09 C CA . PHE A 1 93 ? 59.359 32.715 4.825 1.00 41.67 145 PHE A CA 1
ATOM 710 C C . PHE A 1 93 ? 58.029 33.156 5.420 1.00 40.70 145 PHE A C 1
ATOM 711 O O . PHE A 1 93 ? 57.032 32.431 5.381 1.00 41.39 145 PHE A O 1
ATOM 719 N N . VAL A 1 94 ? 58.028 34.367 5.973 1.00 39.37 146 VAL A N 1
ATOM 720 C CA . VAL A 1 94 ? 56.901 34.900 6.727 1.00 40.44 146 VAL A CA 1
ATOM 721 C C . VAL A 1 94 ? 56.596 36.306 6.224 1.00 40.63 146 VAL A C 1
ATOM 722 O O . VAL A 1 94 ? 57.510 37.113 6.024 1.00 40.22 146 VAL A O 1
ATOM 726 N N . THR A 1 95 ? 55.311 36.597 6.017 1.00 41.33 147 THR A N 1
ATOM 727 C CA . THR A 1 95 ? 54.856 37.904 5.554 1.00 39.40 147 THR A CA 1
ATOM 728 C C . THR A 1 95 ? 53.655 38.347 6.385 1.00 38.52 147 THR A C 1
ATOM 729 O O . THR A 1 95 ? 53.152 37.609 7.236 1.00 38.15 147 THR A O 1
ATOM 733 N N . GLU A 1 96 ? 53.192 39.568 6.126 1.00 38.71 148 GLU A N 1
ATOM 734 C CA . GLU A 1 96 ? 52.045 40.108 6.844 1.00 40.25 148 GLU A CA 1
ATOM 735 C C . GLU A 1 96 ? 50.761 39.402 6.422 1.00 40.96 148 GLU A C 1
ATOM 736 O O . GLU A 1 96 ? 50.534 39.143 5.237 1.00 41.05 148 GLU A O 1
ATOM 742 N N . TYR A 1 97 ? 49.920 39.090 7.406 1.00 41.81 149 TYR A N 1
ATOM 743 C CA . TYR A 1 97 ? 48.642 38.444 7.143 1.00 42.44 149 TYR A CA 1
ATOM 744 C C . TYR A 1 97 ? 47.599 39.481 6.747 1.00 42.78 149 TYR A C 1
ATOM 745 O O . TYR A 1 97 ? 47.444 40.508 7.415 1.00 42.47 149 TYR A O 1
ATOM 754 N N . HIS A 1 98 ? 46.886 39.209 5.658 1.00 43.78 150 HIS A N 1
ATOM 755 C CA . HIS A 1 98 ? 45.809 40.075 5.181 1.00 43.31 150 HIS A CA 1
ATOM 756 C C . HIS A 1 98 ? 44.515 39.273 5.179 1.00 41.47 150 HIS A C 1
ATOM 757 O O . HIS A 1 98 ? 44.303 38.432 4.287 1.00 39.61 150 HIS A O 1
ATOM 764 N N . PRO A 1 99 ? 43.620 39.498 6.145 1.00 42.27 151 PRO A N 1
ATOM 765 C CA . PRO A 1 99 ? 42.471 38.590 6.316 1.00 44.09 151 PRO A CA 1
ATOM 766 C C . PRO A 1 99 ? 41.506 38.578 5.146 1.00 44.31 151 PRO A C 1
ATOM 767 O O . PRO A 1 99 ? 40.764 37.601 4.988 1.00 45.88 151 PRO A O 1
ATOM 771 N N . LEU A 1 100 ? 41.489 39.621 4.318 1.00 42.96 152 LEU A N 1
ATOM 772 C CA . LEU A 1 100 ? 40.602 39.637 3.161 1.00 41.66 152 LEU A CA 1
ATOM 773 C C . LEU A 1 100 ? 41.056 38.695 2.054 1.00 41.62 152 LEU A C 1
ATOM 774 O O . LEU A 1 100 ? 40.376 38.608 1.025 1.00 41.71 152 LEU A O 1
ATOM 779 N N . GLY A 1 101 ? 42.175 37.994 2.237 1.00 41.81 153 GLY A N 1
ATOM 780 C CA . GLY A 1 101 ? 42.628 37.026 1.259 1.00 42.99 153 GLY A CA 1
ATOM 781 C C . GLY A 1 101 ? 43.082 37.679 -0.035 1.00 42.29 153 GLY A C 1
ATOM 782 O O . GLY A 1 101 ? 43.616 38.792 -0.056 1.00 40.28 153 GLY A O 1
ATOM 783 N N . SER A 1 102 ? 42.860 36.967 -1.134 1.00 42.31 154 SER A N 1
ATOM 784 C CA . SER A 1 102 ? 43.241 37.461 -2.445 1.00 43.47 154 SER A CA 1
ATOM 785 C C . SER A 1 102 ? 42.189 38.426 -2.986 1.00 44.88 154 SER A C 1
ATOM 786 O O . SER A 1 102 ? 41.021 38.405 -2.588 1.00 46.30 154 SER A O 1
ATOM 789 N N . VAL A 1 103 ? 42.626 39.286 -3.910 1.00 45.26 155 VAL A N 1
ATOM 790 C CA . VAL A 1 103 ? 41.699 40.145 -4.639 1.00 45.14 155 VAL A CA 1
ATOM 791 C C . VAL A 1 103 ? 40.823 39.350 -5.593 1.00 44.54 155 VAL A C 1
ATOM 792 O O . VAL A 1 103 ? 39.890 39.908 -6.182 1.00 44.57 155 VAL A O 1
ATOM 796 N N . LEU A 1 104 ? 41.107 38.056 -5.765 1.00 43.75 156 LEU A N 1
ATOM 797 C CA . LEU A 1 104 ? 40.196 37.181 -6.495 1.00 44.61 156 LEU A CA 1
ATOM 798 C C . LEU A 1 104 ? 38.820 37.162 -5.844 1.00 46.23 156 LEU A C 1
ATOM 799 O O . LEU A 1 104 ? 37.795 37.125 -6.535 1.00 47.43 156 LEU A O 1
ATOM 804 N N . THR A 1 105 ? 38.778 37.196 -4.513 1.00 46.26 157 THR A N 1
ATOM 805 C CA . THR A 1 105 ? 37.532 37.255 -3.748 1.00 46.40 157 THR A CA 1
ATOM 806 C C . THR A 1 105 ? 37.084 38.687 -3.492 1.00 45.89 157 THR A C 1
ATOM 807 O O . THR A 1 105 ? 36.543 38.993 -2.425 1.00 45.87 157 THR A O 1
ATOM 811 N N . LEU A 1 106 ? 37.295 39.586 -4.456 1.00 45.82 158 LEU A N 1
ATOM 812 C CA . LEU A 1 106 ? 36.975 40.996 -4.249 1.00 46.75 158 LEU A CA 1
ATOM 813 C C . LEU A 1 106 ? 35.472 41.215 -4.126 1.00 50.41 158 LEU A C 1
ATOM 814 O O . LEU A 1 106 ? 35.001 41.817 -3.154 1.00 50.52 158 LEU A O 1
ATOM 819 N N . ASP A 1 107 ? 34.703 40.737 -5.108 1.00 53.84 159 ASP A N 1
ATOM 820 C CA . ASP A 1 107 ? 33.264 40.985 -5.111 1.00 56.93 159 ASP A CA 1
ATOM 821 C C . ASP A 1 107 ? 32.578 40.352 -3.908 1.00 60.45 159 ASP A C 1
ATOM 822 O O . ASP A 1 107 ? 31.544 40.853 -3.451 1.00 61.30 159 ASP A O 1
ATOM 827 N N . THR A 1 108 ? 33.132 39.258 -3.381 1.00 63.15 160 THR A N 1
ATOM 828 C CA . THR A 1 108 ? 32.593 38.682 -2.154 1.00 65.96 160 THR A CA 1
ATOM 829 C C . THR A 1 108 ? 32.887 39.577 -0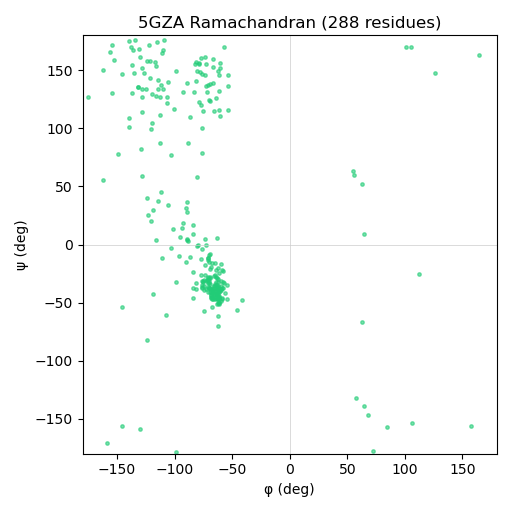.956 1.00 66.77 160 THR A C 1
ATOM 830 O O . THR A 1 108 ? 32.051 39.714 -0.056 1.00 72.42 160 THR A O 1
ATOM 834 N N . THR A 1 109 ? 34.072 40.193 -0.930 1.00 61.43 161 THR A N 1
ATOM 835 C CA . THR A 1 109 ? 34.435 41.073 0.176 1.00 60.94 161 THR A CA 1
ATOM 836 C C . THR A 1 109 ? 33.570 42.328 0.184 1.00 61.31 161 THR A C 1
ATOM 837 O O . THR A 1 109 ? 33.053 42.731 1.233 1.00 67.21 161 THR A O 1
ATOM 841 N N . LEU A 1 110 ? 33.402 42.961 -0.979 1.00 56.75 162 LEU A N 1
ATOM 842 C CA . LEU A 1 110 ? 32.544 44.136 -1.062 1.00 57.80 162 LEU A CA 1
ATOM 843 C C . LEU A 1 110 ? 31.070 43.784 -0.902 1.00 60.14 162 LEU A C 1
ATOM 844 O O . LEU A 1 110 ? 30.254 44.682 -0.668 1.00 61.61 162 LEU A O 1
ATOM 849 N N . ALA A 1 111 ? 30.713 42.503 -1.025 1.00 61.64 163 ALA A N 1
ATOM 850 C CA . ALA A 1 111 ? 29.340 42.089 -0.751 1.00 65.89 163 ALA A CA 1
ATOM 851 C C . ALA A 1 111 ? 29.021 42.195 0.735 1.00 69.18 163 ALA A C 1
ATOM 852 O O . ALA A 1 111 ? 27.916 42.606 1.109 1.00 70.83 163 ALA A O 1
ATOM 854 N N . GLN A 1 112 ? 29.966 41.812 1.594 1.00 70.53 164 GLN A N 1
ATOM 855 C CA . GLN A 1 112 ? 29.865 42.119 3.016 1.00 72.99 164 GLN A CA 1
ATOM 856 C C . GLN A 1 112 ? 29.649 43.611 3.195 1.00 76.79 164 GLN A C 1
ATOM 857 O O . GLN A 1 112 ? 30.516 44.414 2.838 1.00 76.29 164 GLN A O 1
ATOM 863 N N . GLU A 1 113 ? 28.494 44.000 3.734 1.00 81.29 165 GLU A N 1
ATOM 864 C CA . GLU A 1 113 ? 28.241 45.432 3.776 1.00 83.77 165 GLU A CA 1
ATOM 865 C C . GLU A 1 113 ? 28.869 46.109 4.974 1.00 80.82 165 GLU A C 1
ATOM 866 O O . GLU A 1 113 ? 28.612 47.292 5.210 1.00 81.14 165 GLU A O 1
ATOM 872 N N . ARG A 1 114 ? 29.709 45.398 5.721 1.00 76.56 166 ARG A N 1
ATOM 873 C CA . ARG A 1 114 ? 30.726 46.094 6.489 1.00 72.50 166 ARG A CA 1
ATOM 874 C C . ARG A 1 114 ? 31.746 46.726 5.550 1.00 69.25 166 ARG A C 1
ATOM 875 O O . ARG A 1 114 ? 32.502 47.610 5.965 1.00 69.46 166 ARG A O 1
ATOM 883 N N . TYR A 1 115 ? 31.762 46.290 4.286 1.00 65.15 167 TYR A N 1
ATOM 884 C CA . TYR A 1 115 ? 32.564 46.889 3.226 1.00 60.88 167 TYR A CA 1
ATOM 885 C C . TYR A 1 115 ? 31.700 47.402 2.074 1.00 60.97 167 TYR A C 1
ATOM 886 O O . TYR A 1 115 ? 32.203 47.578 0.960 1.00 60.03 167 TYR A O 1
ATOM 895 N N . ARG A 1 116 ? 30.403 47.632 2.312 1.00 61.82 168 ARG A N 1
ATOM 896 C CA . ARG A 1 116 ? 29.526 48.130 1.251 1.00 62.85 168 ARG A CA 1
ATOM 897 C C . ARG A 1 116 ? 29.882 49.554 0.859 1.00 62.05 168 ARG A C 1
ATOM 898 O O . ARG A 1 116 ? 29.927 49.888 -0.330 1.00 62.54 168 ARG A O 1
ATOM 906 N N . TRP A 1 117 ? 30.104 50.417 1.852 1.00 61.91 169 TRP A N 1
ATOM 907 C CA . TRP A 1 117 ? 30.455 51.806 1.576 1.00 62.39 169 TRP A CA 1
ATOM 908 C C . TRP A 1 117 ? 31.665 51.898 0.657 1.00 59.04 169 TRP A C 1
ATOM 909 O O . TRP A 1 117 ? 31.751 52.799 -0.186 1.00 59.07 169 TRP A O 1
ATOM 920 N N . ARG A 1 118 ? 32.603 50.964 0.795 1.00 56.56 170 ARG A N 1
ATOM 921 C CA . ARG A 1 118 ? 33.780 50.921 -0.059 1.00 53.77 170 ARG A CA 1
ATOM 922 C C . ARG A 1 118 ? 33.510 50.273 -1.411 1.00 51.12 170 ARG A C 1
ATOM 923 O O . ARG A 1 118 ? 34.429 50.192 -2.232 1.00 49.05 170 ARG A O 1
ATOM 931 N N . ASN A 1 119 ? 32.284 49.812 -1.666 1.00 50.93 171 ASN A N 1
ATOM 932 C CA . ASN A 1 119 ? 31.897 49.344 -2.997 1.00 49.45 171 ASN A CA 1
ATOM 933 C C . ASN A 1 119 ? 31.550 50.547 -3.880 1.00 48.88 171 ASN A C 1
ATOM 934 O O . ASN A 1 119 ? 30.444 50.693 -4.400 1.00 50.41 171 ASN A O 1
ATOM 939 N N . SER A 1 120 ? 32.533 51.428 -4.023 1.00 47.26 172 SER A N 1
ATOM 940 C CA . SER A 1 120 ? 32.419 52.643 -4.810 1.00 49.10 172 SER A CA 1
ATOM 941 C C . SER A 1 120 ? 33.497 52.651 -5.886 1.00 49.46 172 SER A C 1
ATOM 942 O O . SER A 1 120 ? 34.397 51.808 -5.904 1.00 49.12 172 SER A O 1
ATOM 945 N N . TRP A 1 121 ? 33.400 53.626 -6.791 1.00 50.73 173 TRP A N 1
ATOM 946 C CA . TRP A 1 121 ? 34.337 53.680 -7.908 1.00 49.54 173 TRP A CA 1
ATOM 947 C C . TRP A 1 121 ? 35.716 54.159 -7.468 1.00 49.27 173 TRP A C 1
ATOM 948 O O . TRP A 1 121 ? 36.731 53.682 -7.986 1.00 47.09 173 TRP A O 1
ATOM 959 N N . HIS A 1 122 ? 35.778 55.094 -6.514 1.00 53.63 174 HIS A N 1
ATOM 960 C CA . HIS A 1 122 ? 37.071 55.597 -6.061 1.00 55.29 174 HIS A CA 1
ATOM 961 C C . HIS A 1 122 ? 37.871 54.544 -5.306 1.00 53.30 174 HIS A C 1
ATOM 962 O O . HIS A 1 122 ? 39.091 54.686 -5.176 1.00 53.58 174 HIS A O 1
ATOM 969 N N . THR A 1 123 ? 37.216 53.496 -4.806 1.00 50.07 175 THR A N 1
ATOM 970 C CA . THR A 1 123 ? 37.943 52.384 -4.206 1.00 48.36 175 THR A CA 1
ATOM 971 C C . THR A 1 123 ? 38.397 51.392 -5.270 1.00 47.10 175 THR A C 1
ATOM 972 O O . THR A 1 123 ? 39.555 50.960 -5.275 1.00 46.69 175 THR A O 1
ATOM 976 N N . ARG A 1 124 ? 37.495 51.028 -6.185 1.00 46.52 176 ARG A N 1
ATOM 977 C CA . ARG A 1 124 ? 37.835 50.058 -7.220 1.00 43.14 176 ARG A CA 1
ATOM 978 C C . ARG A 1 124 ? 38.838 50.633 -8.213 1.00 40.61 176 ARG A C 1
ATOM 979 O O . ARG A 1 124 ? 39.732 49.918 -8.682 1.00 39.60 176 ARG A O 1
ATOM 987 N N . LEU A 1 125 ? 38.707 51.918 -8.551 1.00 39.93 177 LEU A N 1
ATOM 988 C CA . LEU A 1 125 ? 39.681 52.539 -9.443 1.00 39.07 177 LEU A CA 1
ATOM 989 C C . LEU A 1 125 ? 41.030 52.713 -8.757 1.00 37.17 177 LEU A C 1
ATOM 990 O O . LEU A 1 125 ? 42.072 52.654 -9.420 1.00 37.02 177 LEU A O 1
ATOM 995 N N . GLN A 1 126 ? 41.033 52.923 -7.438 1.00 36.08 178 GLN A N 1
ATOM 996 C CA . GLN A 1 126 ? 42.292 52.969 -6.701 1.00 34.58 178 GLN A CA 1
ATOM 997 C C . GLN A 1 126 ? 42.998 51.620 -6.744 1.00 34.40 178 GLN A C 1
ATOM 998 O O . GLN A 1 126 ? 44.225 51.557 -6.886 1.00 33.87 178 GLN A O 1
ATOM 1004 N N . LEU A 1 127 ? 42.237 50.529 -6.620 1.00 35.52 179 LEU A N 1
ATOM 1005 C CA . LEU A 1 127 ? 42.823 49.198 -6.741 1.00 36.50 179 LEU A CA 1
ATOM 1006 C C . LEU A 1 127 ? 43.443 48.995 -8.117 1.00 38.93 179 LEU A C 1
ATOM 1007 O O . LEU A 1 127 ? 44.520 48.398 -8.240 1.00 38.51 179 LEU A O 1
ATOM 1012 N N . ALA A 1 128 ? 42.776 49.483 -9.166 1.00 41.87 180 ALA A N 1
ATOM 1013 C CA . ALA A 1 128 ? 43.351 49.406 -10.504 1.00 43.95 180 ALA A CA 1
ATOM 1014 C C . ALA A 1 128 ? 44.589 50.285 -10.620 1.00 46.31 180 ALA A C 1
ATOM 1015 O O . ALA A 1 128 ? 45.566 49.907 -11.277 1.00 53.11 180 ALA A O 1
ATOM 1017 N N . ILE A 1 129 ? 44.565 51.461 -9.988 1.00 41.76 181 ILE A N 1
ATOM 1018 C CA . ILE A 1 129 ? 45.750 52.314 -9.948 1.00 39.05 181 ILE A CA 1
ATOM 1019 C C . ILE A 1 129 ? 46.901 51.584 -9.267 1.00 37.61 181 ILE A C 1
ATOM 1020 O O . ILE A 1 129 ? 48.022 51.540 -9.784 1.00 38.90 181 ILE A O 1
ATOM 1025 N N . ASP A 1 130 ? 46.633 50.990 -8.100 1.00 35.73 182 ASP A N 1
ATOM 1026 C CA . ASP A 1 130 ? 47.652 50.204 -7.408 1.00 33.47 182 ASP A CA 1
ATOM 1027 C C . ASP A 1 130 ? 48.165 49.070 -8.285 1.00 31.81 182 ASP A C 1
ATOM 1028 O O . ASP A 1 130 ? 49.360 48.750 -8.266 1.00 31.46 182 ASP A O 1
ATOM 1033 N N . TYR A 1 131 ? 47.272 48.448 -9.059 1.00 32.83 183 TYR A N 1
ATOM 1034 C CA . TYR A 1 131 ? 47.684 47.389 -9.977 1.00 34.18 183 TYR A CA 1
ATOM 1035 C C . TYR A 1 131 ? 48.654 47.921 -11.025 1.00 35.21 183 TYR A C 1
ATOM 1036 O O . TYR A 1 131 ? 49.728 47.348 -11.242 1.00 36.24 183 TYR A O 1
ATOM 1045 N N . VAL A 1 132 ? 48.293 49.026 -11.682 1.00 35.34 184 VAL A N 1
ATOM 1046 C CA . VAL A 1 132 ? 49.183 49.614 -12.677 1.00 35.07 184 VAL A CA 1
ATOM 1047 C C . VAL A 1 132 ? 50.391 50.258 -12.007 1.00 36.31 184 VAL A C 1
ATOM 1048 O O . VAL A 1 132 ? 51.492 50.265 -12.573 1.00 36.88 184 VAL A O 1
ATOM 1052 N N . ALA A 1 133 ? 50.217 50.805 -10.799 1.00 37.01 185 ALA A N 1
ATOM 1053 C CA . ALA A 1 133 ? 51.357 51.353 -10.070 1.00 37.59 185 ALA A CA 1
ATOM 1054 C C . ALA A 1 133 ? 52.370 50.270 -9.726 1.00 39.61 185 ALA A C 1
ATOM 1055 O O . ALA A 1 133 ? 53.578 50.533 -9.713 1.00 43.79 185 ALA A O 1
ATOM 1057 N N . PHE A 1 134 ? 51.903 49.052 -9.444 1.00 35.83 186 PHE A N 1
ATOM 1058 C CA . PHE A 1 134 ? 52.826 47.943 -9.227 1.00 33.53 186 PHE A CA 1
ATOM 1059 C C . PHE A 1 134 ? 53.543 47.568 -10.518 1.00 32.82 186 PHE A C 1
ATOM 1060 O O . PHE A 1 134 ? 54.765 47.375 -10.528 1.00 33.24 186 PHE A O 1
ATOM 1068 N N . LEU A 1 135 ? 52.794 47.455 -11.618 1.00 32.39 187 LEU A N 1
ATOM 1069 C CA . LEU A 1 135 ? 53.397 47.094 -12.898 1.00 32.61 187 LEU A CA 1
ATOM 1070 C C . LEU A 1 135 ? 54.415 48.136 -13.345 1.00 33.45 187 LEU A C 1
ATOM 1071 O O . LEU A 1 135 ? 55.436 47.796 -13.954 1.00 34.35 187 LEU A O 1
ATOM 1076 N N . ALA A 1 136 ? 54.152 49.413 -13.055 1.00 33.27 188 ALA A N 1
ATOM 1077 C CA . ALA A 1 136 ? 55.116 50.458 -13.384 1.00 33.35 188 ALA A CA 1
ATOM 1078 C C . ALA A 1 136 ? 56.401 50.290 -12.586 1.00 34.01 188 ALA A C 1
ATOM 1079 O O . ALA A 1 136 ? 57.502 50.436 -13.131 1.00 34.16 188 ALA A O 1
ATOM 1081 N N . TYR A 1 137 ? 56.281 49.981 -11.293 1.00 34.29 189 TYR A N 1
ATOM 1082 C CA . TYR A 1 137 ? 57.463 49.729 -10.476 1.00 34.20 189 TYR A CA 1
ATOM 1083 C C . TYR A 1 137 ? 58.132 48.414 -10.851 1.00 33.95 189 TYR A C 1
ATOM 1084 O O . TYR A 1 137 ? 59.355 48.284 -10.721 1.00 34.03 189 TYR A O 1
ATOM 1093 N N . LEU A 1 138 ? 57.354 47.435 -11.318 1.00 33.93 190 LEU A N 1
ATOM 1094 C CA . LEU A 1 138 ? 57.924 46.155 -11.729 1.00 34.65 190 LEU A CA 1
ATOM 1095 C C . LEU A 1 138 ? 58.865 46.327 -12.915 1.00 35.92 190 LEU A C 1
ATOM 1096 O O . LEU A 1 138 ? 60.008 45.857 -12.891 1.00 36.96 190 LEU A O 1
ATOM 1101 N N . HIS A 1 139 ? 58.399 47.007 -13.965 1.00 35.91 191 HIS A N 1
ATOM 1102 C CA . HIS A 1 139 ? 59.185 47.174 -15.181 1.00 35.70 191 HIS A CA 1
ATOM 1103 C C . HIS A 1 139 ? 60.364 48.120 -14.997 1.00 35.37 191 HIS A C 1
ATOM 1104 O O . HIS A 1 139 ? 61.243 48.163 -15.865 1.00 36.29 191 HIS A O 1
ATOM 1111 N N . SER A 1 140 ? 60.401 48.876 -13.904 1.00 35.23 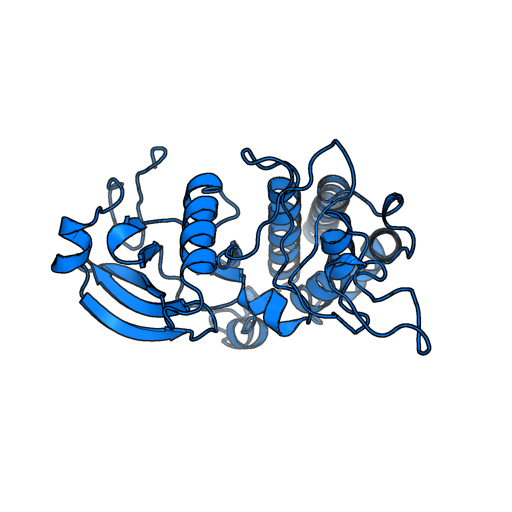192 SER A N 1
ATOM 1112 C CA . SER A 1 140 ? 61.523 49.736 -13.550 1.00 37.37 192 SER A CA 1
ATOM 1113 C C . SER A 1 140 ? 62.043 49.383 -12.161 1.00 37.66 192 SER A C 1
ATOM 1114 O O . SER A 1 140 ? 62.401 50.256 -11.367 1.00 38.98 192 SER A O 1
ATOM 1117 N N . SER A 1 141 ? 62.090 48.087 -11.860 1.00 36.93 193 SER A N 1
ATOM 1118 C CA . SER A 1 141 ? 62.482 47.624 -10.541 1.00 37.17 193 SER A CA 1
ATOM 1119 C C . SER A 1 141 ? 63.983 47.805 -10.323 1.00 38.71 193 SER A C 1
ATOM 1120 O O . SER A 1 141 ? 64.759 47.856 -11.281 1.00 41.26 193 SER A O 1
ATOM 1123 N N . PRO A 1 142 ? 64.415 47.914 -9.063 1.00 37.84 194 PRO A N 1
ATOM 1124 C CA . PRO A 1 142 ? 65.859 47.866 -8.781 1.00 38.32 194 PRO A CA 1
ATOM 1125 C C . PRO A 1 142 ? 66.519 46.589 -9.268 1.00 38.52 194 PRO A C 1
ATOM 1126 O O . PRO A 1 142 ? 67.738 46.580 -9.481 1.00 39.77 194 PRO A O 1
ATOM 1130 N N . ALA A 1 143 ? 65.753 45.510 -9.450 1.00 36.84 195 ALA A N 1
ATOM 1131 C CA . ALA A 1 143 ? 66.235 44.291 -10.088 1.00 34.85 195 ALA A CA 1
ATOM 1132 C C . ALA A 1 143 ? 66.021 44.300 -11.598 1.00 34.12 195 ALA A C 1
ATOM 1133 O O . ALA A 1 143 ? 65.800 43.239 -12.197 1.00 33.64 195 ALA A O 1
ATOM 1135 N N . GLY A 1 144 ? 66.070 45.472 -12.227 1.00 34.06 196 GLY A N 1
ATOM 1136 C CA . GLY A 1 144 ? 65.872 45.578 -13.660 1.00 34.11 196 GLY A CA 1
ATOM 1137 C C . GLY A 1 144 ? 64.423 45.359 -14.065 1.00 33.38 196 GLY A C 1
ATOM 1138 O O . GLY A 1 144 ? 63.528 45.165 -13.245 1.00 33.41 196 GLY A O 1
ATOM 1139 N N . ILE A 1 145 ? 64.201 45.398 -15.382 1.00 33.42 197 ILE A N 1
ATOM 1140 C CA . ILE A 1 145 ? 62.867 45.162 -15.922 1.00 33.05 197 ILE A CA 1
ATOM 1141 C C . ILE A 1 145 ? 62.444 43.736 -15.612 1.00 33.18 197 ILE A C 1
ATOM 1142 O O . ILE A 1 145 ? 63.157 42.778 -15.932 1.00 33.87 197 ILE A O 1
ATOM 1147 N N . ARG A 1 146 ? 61.281 43.587 -14.983 1.00 32.87 198 ARG A N 1
ATOM 1148 C CA . ARG A 1 146 ? 60.746 42.284 -14.622 1.00 32.80 198 ARG A CA 1
ATOM 1149 C C . ARG A 1 146 ? 59.353 42.113 -15.216 1.00 33.79 198 ARG A C 1
ATOM 1150 O O . ARG A 1 146 ? 58.667 43.088 -15.537 1.00 33.72 198 ARG A O 1
ATOM 1158 N N . VAL A 1 147 ? 58.941 40.855 -15.367 1.00 35.31 199 VAL A N 1
ATOM 1159 C CA . VAL A 1 147 ? 57.670 40.507 -15.994 1.00 37.38 199 VAL A CA 1
ATOM 1160 C C . VAL A 1 147 ? 56.911 39.561 -15.076 1.00 38.50 199 VAL A C 1
ATOM 1161 O O . VAL A 1 147 ? 57.447 38.528 -14.663 1.00 38.91 199 VAL A O 1
ATOM 1165 N N . MET A 1 148 ? 55.663 39.908 -14.769 1.00 39.36 200 MET A N 1
ATOM 1166 C CA . MET A 1 148 ? 54.773 39.027 -14.016 1.00 40.49 200 MET A CA 1
ATOM 1167 C C . MET A 1 148 ? 54.284 37.932 -14.956 1.00 41.39 200 MET A C 1
ATOM 1168 O O . MET A 1 148 ? 53.367 38.141 -15.752 1.00 40.90 200 MET A O 1
ATOM 1173 N N . CYS A 1 149 ? 54.896 36.751 -14.861 1.00 43.74 201 CYS A N 1
ATOM 1174 C CA . CYS A 1 149 ? 54.635 35.665 -15.799 1.00 43.79 201 CYS A CA 1
ATOM 1175 C C . CYS A 1 149 ? 53.414 34.828 -15.431 1.00 44.48 201 CYS A C 1
ATOM 1176 O O . CYS A 1 149 ? 52.675 34.395 -16.322 1.00 45.12 201 CYS A O 1
ATOM 1179 N N . ASP A 1 150 ? 53.187 34.577 -14.141 1.00 42.41 202 ASP A N 1
ATOM 1180 C CA . ASP A 1 150 ? 52.080 33.725 -13.705 1.00 43.51 202 ASP A CA 1
ATOM 1181 C C . ASP A 1 150 ? 50.778 34.515 -13.826 1.00 44.46 202 ASP A C 1
ATOM 1182 O O . ASP A 1 150 ? 50.222 35.026 -12.851 1.00 45.31 202 ASP A O 1
ATOM 1187 N N . SER A 1 151 ? 50.284 34.605 -15.062 1.00 44.11 203 SER A N 1
ATOM 1188 C CA . SER A 1 151 ? 49.068 35.356 -15.355 1.00 42.66 203 SER A CA 1
ATOM 1189 C C . SER A 1 151 ? 48.491 34.947 -16.704 1.00 43.84 203 SER A C 1
ATOM 1190 O O . SER A 1 151 ? 48.275 35.796 -17.575 1.00 43.71 203 SER A O 1
ATOM 1193 N N . ASN A 1 152 ? 48.233 33.649 -16.886 1.00 45.05 204 ASN A N 1
ATOM 1194 C CA . ASN A 1 152 ? 47.745 33.165 -18.174 1.00 46.66 204 ASN A CA 1
ATOM 1195 C C . ASN A 1 152 ? 46.245 33.385 -18.332 1.00 48.22 204 ASN A C 1
ATOM 1196 O O . ASN A 1 152 ? 45.777 33.712 -19.428 1.00 49.06 204 ASN A O 1
ATOM 1201 N N . ASP A 1 153 ? 45.478 33.197 -17.263 1.00 48.85 205 ASP A N 1
ATOM 1202 C CA . ASP A 1 153 ? 44.053 33.486 -17.258 1.00 48.91 205 ASP A CA 1
ATOM 1203 C C . ASP A 1 153 ? 43.771 34.612 -16.271 1.00 47.52 205 ASP A C 1
ATOM 1204 O O . ASP A 1 153 ? 44.658 35.074 -15.548 1.00 47.13 205 ASP A O 1
ATOM 1209 N N . LEU A 1 154 ? 42.513 35.057 -16.249 1.00 47.72 206 LEU A N 1
ATOM 1210 C CA . LEU A 1 154 ? 42.142 36.164 -15.373 1.00 48.29 206 LEU A CA 1
ATOM 1211 C C . LEU A 1 154 ? 42.219 35.763 -13.905 1.00 49.16 206 LEU A C 1
ATOM 1212 O O . LEU A 1 154 ? 42.756 36.512 -13.081 1.00 48.71 206 LEU A O 1
ATOM 1217 N N . HIS A 1 155 ? 41.699 34.583 -13.561 1.00 50.45 207 HIS A N 1
ATOM 1218 C CA . HIS A 1 155 ? 41.584 34.208 -12.155 1.00 50.14 207 HIS A CA 1
ATOM 1219 C C . HIS A 1 155 ? 42.944 33.905 -11.536 1.00 49.04 207 HIS A C 1
ATOM 1220 O O . HIS A 1 155 ? 43.203 34.282 -10.387 1.00 48.00 207 HIS A O 1
ATOM 1227 N N . LYS A 1 156 ? 43.825 33.222 -12.272 1.00 49.38 208 LYS A N 1
ATOM 1228 C CA . LYS A 1 156 ? 45.175 33.000 -11.763 1.00 49.02 208 LYS A CA 1
ATOM 1229 C C . LYS A 1 156 ? 45.928 34.314 -11.603 1.00 47.40 208 LYS A C 1
ATOM 1230 O O . LYS A 1 156 ? 46.750 34.452 -10.691 1.00 46.65 208 LYS A O 1
ATOM 1236 N N . THR A 1 157 ? 45.649 35.294 -12.468 1.00 47.11 209 THR A N 1
ATOM 1237 C CA . THR A 1 157 ? 46.270 36.607 -12.326 1.00 46.27 209 THR A CA 1
ATOM 1238 C C . THR A 1 157 ? 45.870 37.265 -11.010 1.00 46.24 209 THR A C 1
ATOM 1239 O O . THR A 1 157 ? 46.712 37.847 -10.316 1.00 46.19 209 THR A O 1
ATOM 1243 N N . LEU A 1 158 ? 44.587 37.174 -10.647 1.00 46.66 210 LEU A N 1
ATOM 1244 C CA . LEU A 1 158 ? 44.114 37.802 -9.417 1.00 46.91 210 LEU A CA 1
ATOM 1245 C C . LEU A 1 158 ? 44.622 37.077 -8.177 1.00 47.09 210 LEU A C 1
ATOM 1246 O O . LEU A 1 158 ? 44.774 37.699 -7.119 1.00 46.78 210 LEU A O 1
ATOM 1251 N N . SER A 1 159 ? 44.888 35.773 -8.284 1.00 47.32 211 SER A N 1
ATOM 1252 C CA . SER A 1 159 ? 45.361 34.991 -7.147 1.00 46.85 211 SER A CA 1
ATOM 1253 C C . SER A 1 159 ? 46.738 35.422 -6.659 1.00 44.56 211 SER A C 1
ATOM 1254 O O . SER A 1 159 ? 47.120 35.057 -5.543 1.00 45.89 211 SER A O 1
ATOM 1257 N N . GLN A 1 160 ? 47.483 36.182 -7.457 1.00 41.71 212 GLN A N 1
ATOM 1258 C CA . GLN A 1 160 ? 48.815 36.640 -7.084 1.00 40.16 212 GLN A CA 1
ATOM 1259 C C . GLN A 1 160 ? 48.800 37.971 -6.345 1.00 38.13 212 GLN A C 1
ATOM 1260 O O . GLN A 1 160 ? 49.871 38.511 -6.050 1.00 37.79 212 GLN A O 1
ATOM 1266 N N . PHE A 1 161 ? 47.621 38.512 -6.043 1.00 37.22 213 PHE A N 1
ATOM 1267 C CA . PHE A 1 161 ? 47.496 39.796 -5.372 1.00 36.47 213 PHE A CA 1
ATOM 1268 C C . PHE A 1 161 ? 46.619 39.651 -4.137 1.00 38.54 213 PHE A C 1
ATOM 1269 O O . PHE A 1 161 ? 45.690 38.841 -4.105 1.00 37.99 213 PHE A O 1
ATOM 1277 N N . LEU A 1 162 ? 46.928 40.448 -3.119 1.00 41.52 214 LEU A N 1
ATOM 1278 C CA . LEU A 1 162 ? 46.204 40.437 -1.859 1.00 41.69 214 LEU A CA 1
ATOM 1279 C C . LEU A 1 162 ? 45.414 41.727 -1.689 1.00 42.02 214 LEU A C 1
ATOM 1280 O O . LEU A 1 162 ? 45.635 42.718 -2.390 1.00 41.52 214 LEU A O 1
ATOM 1285 N N . LEU A 1 163 ? 44.485 41.699 -0.739 1.00 44.23 215 LEU A N 1
ATOM 1286 C CA . LEU A 1 163 ? 43.631 42.8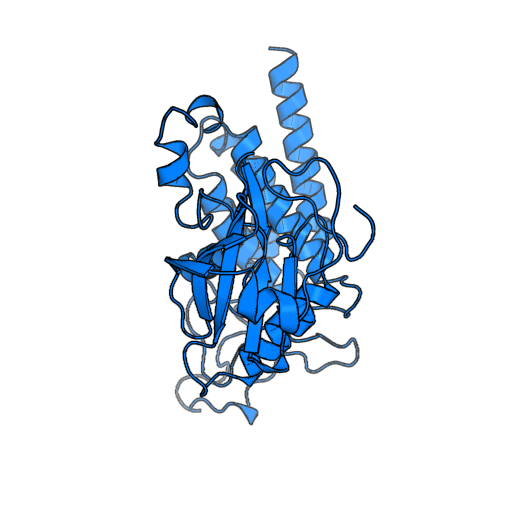41 -0.428 1.00 46.68 215 LEU A CA 1
ATOM 1287 C C . LEU A 1 163 ? 43.868 43.217 1.031 1.00 49.22 215 LEU A C 1
ATOM 1288 O O . LEU A 1 163 ? 43.320 42.582 1.938 1.00 51.49 215 LEU A O 1
ATOM 1293 N N . ALA A 1 164 ? 44.692 44.237 1.256 1.00 49.46 216 ALA A N 1
ATOM 1294 C CA . ALA A 1 164 ? 44.898 44.737 2.608 1.00 48.35 216 ALA A CA 1
ATOM 1295 C C . ALA A 1 164 ? 43.580 45.239 3.185 1.00 48.86 216 ALA A C 1
ATOM 1296 O O . ALA A 1 164 ? 42.683 45.674 2.458 1.00 50.14 216 ALA A O 1
ATOM 1298 N N . SER A 1 165 ? 43.468 45.180 4.508 1.00 49.13 217 SER A N 1
ATOM 1299 C CA . SER A 1 165 ? 42.223 45.514 5.202 1.00 50.00 217 SER A CA 1
ATOM 1300 C C . SER A 1 165 ? 41.785 46.983 5.027 1.00 50.23 217 SER A C 1
ATOM 1301 O O . SER A 1 165 ? 40.796 47.359 5.673 1.00 51.24 217 SER A O 1
ATOM 1304 N N . ASP A 1 166 ? 42.462 47.796 4.211 1.00 49.75 218 ASP A N 1
ATOM 1305 C CA . ASP A 1 166 ? 42.040 49.157 3.901 1.00 50.44 218 ASP A CA 1
ATOM 1306 C C . ASP A 1 166 ? 41.871 49.350 2.397 1.00 51.41 218 ASP A C 1
ATOM 1307 O O . ASP A 1 166 ? 42.004 50.464 1.884 1.00 52.75 218 ASP A O 1
ATOM 1312 N N . MET A 1 167 ? 41.595 48.255 1.685 1.00 50.76 219 MET A N 1
ATOM 1313 C CA . MET A 1 167 ? 41.303 48.271 0.249 1.00 51.47 219 MET A CA 1
ATOM 1314 C C . MET A 1 167 ? 42.488 48.777 -0.571 1.00 51.99 219 MET A C 1
ATOM 1315 O O . MET A 1 167 ? 42.358 49.680 -1.399 1.00 53.62 219 MET A O 1
ATOM 1320 N N . ARG A 1 168 ? 43.652 48.177 -0.344 1.00 47.53 220 ARG A N 1
ATOM 1321 C CA . ARG A 1 168 ? 44.836 48.431 -1.152 1.00 43.99 220 ARG A CA 1
ATOM 1322 C C . ARG A 1 168 ? 45.303 47.123 -1.773 1.00 41.66 220 ARG A C 1
ATOM 1323 O O . ARG A 1 168 ? 45.221 46.063 -1.144 1.00 42.20 220 ARG A O 1
ATOM 1331 N N . LEU A 1 169 ? 45.784 47.198 -3.011 1.00 39.92 221 LEU A N 1
ATOM 1332 C CA . LEU A 1 169 ? 46.227 46.017 -3.738 1.00 38.76 221 LEU A CA 1
ATOM 1333 C C . LEU A 1 169 ? 47.722 45.813 -3.534 1.00 37.85 221 LEU A C 1
ATOM 1334 O O . LEU A 1 169 ? 48.511 46.751 -3.686 1.00 37.73 221 LEU A O 1
ATOM 1339 N N . LEU A 1 170 ? 48.107 44.585 -3.194 1.00 36.90 222 LEU A N 1
ATOM 1340 C CA . LEU A 1 170 ? 49.497 44.236 -2.941 1.00 35.48 222 LEU A CA 1
ATOM 1341 C C . LEU A 1 170 ? 49.851 42.963 -3.693 1.00 35.29 222 LEU A C 1
ATOM 1342 O O . LEU A 1 170 ? 49.084 41.996 -3.688 1.00 35.42 222 LEU A O 1
ATOM 1347 N N . ALA A 1 171 ? 51.014 42.968 -4.338 1.00 36.09 223 ALA A N 1
ATOM 1348 C CA . ALA A 1 171 ? 51.505 41.778 -5.011 1.00 38.97 223 ALA A CA 1
ATOM 1349 C C . ALA A 1 171 ? 52.114 40.813 -3.998 1.00 40.56 223 ALA A C 1
ATOM 1350 O O . ALA A 1 171 ? 52.563 41.205 -2.918 1.00 40.84 223 ALA A O 1
ATOM 1352 N N . ASN A 1 172 ? 52.131 39.532 -4.363 1.00 41.50 224 ASN A N 1
ATOM 1353 C CA . ASN A 1 172 ? 52.540 38.503 -3.415 1.00 42.56 224 ASN A CA 1
ATOM 1354 C C . ASN A 1 172 ? 53.287 37.357 -4.087 1.00 41.73 224 ASN A C 1
ATOM 1355 O O . ASN A 1 172 ? 54.397 37.006 -3.673 1.00 41.51 224 ASN A O 1
ATOM 1360 N N . ASP A 1 173 ? 52.689 36.765 -5.119 1.00 41.12 225 ASP A N 1
ATOM 1361 C CA . ASP A 1 173 ? 53.234 35.561 -5.746 1.00 40.64 225 ASP A CA 1
ATOM 1362 C C . ASP A 1 173 ? 54.210 35.973 -6.841 1.00 38.69 225 ASP A C 1
ATOM 1363 O O . ASP A 1 173 ? 53.852 36.098 -8.012 1.00 38.22 225 ASP A O 1
ATOM 1368 N N . LEU A 1 174 ? 55.471 36.170 -6.452 1.00 37.67 226 LEU A N 1
ATOM 1369 C CA . LEU A 1 174 ? 56.524 36.598 -7.365 1.00 37.21 226 LEU A CA 1
ATOM 1370 C C . LEU A 1 174 ? 57.481 35.466 -7.725 1.00 39.11 226 LEU A C 1
ATOM 1371 O O . LEU A 1 174 ? 58.677 35.706 -7.923 1.00 40.42 226 LEU A O 1
ATOM 1376 N N . ASP A 1 175 ? 56.977 34.232 -7.819 1.00 39.21 227 ASP A N 1
ATOM 1377 C CA . ASP A 1 175 ? 57.846 33.101 -8.131 1.00 38.90 227 ASP A CA 1
ATOM 1378 C C . ASP A 1 175 ? 58.414 33.204 -9.540 1.00 38.24 227 ASP A C 1
ATOM 1379 O O . ASP A 1 175 ? 59.564 32.816 -9.781 1.00 38.28 227 ASP A O 1
ATOM 1384 N N . ALA A 1 176 ? 57.630 33.717 -10.481 1.00 37.69 228 ALA A N 1
ATOM 1385 C CA . ALA A 1 176 ? 58.024 33.796 -11.886 1.00 38.85 228 ALA A CA 1
ATOM 1386 C C . ALA A 1 176 ? 58.199 35.267 -12.258 1.00 38.64 228 ALA A C 1
ATOM 1387 O O . ALA A 1 176 ? 57.271 35.916 -12.742 1.00 39.07 228 ALA A O 1
ATOM 1389 N N . LEU A 1 177 ? 59.404 35.787 -12.030 1.00 39.42 229 LEU A N 1
ATOM 1390 C CA . LEU A 1 177 ? 59.770 37.152 -12.409 1.00 40.27 229 LEU A CA 1
ATOM 1391 C C . LEU A 1 177 ? 61.073 37.109 -13.196 1.00 42.36 229 LEU A C 1
ATOM 1392 O O . LEU A 1 177 ? 62.157 37.329 -12.639 1.00 44.14 229 LEU A O 1
ATOM 1397 N N . PRO A 1 178 ? 61.008 36.821 -14.492 1.00 42.39 230 PRO A N 1
ATOM 1398 C CA . PRO A 1 178 ? 62.200 36.939 -15.334 1.00 42.37 230 PRO A CA 1
ATOM 1399 C C . PRO A 1 178 ? 62.536 38.398 -15.600 1.00 42.43 230 PRO A C 1
ATOM 1400 O O . PRO A 1 178 ? 61.708 39.297 -15.445 1.00 40.83 230 PRO A O 1
ATOM 1404 N N . GLU A 1 179 ? 63.780 38.618 -16.013 1.00 44.86 231 GLU A N 1
ATOM 1405 C CA . GLU A 1 179 ? 64.292 39.954 -16.286 1.00 46.43 231 GLU A CA 1
ATOM 1406 C C . GLU A 1 179 ? 64.432 40.162 -17.789 1.00 51.37 231 GLU A C 1
ATOM 1407 O O . GLU A 1 179 ? 65.059 39.350 -18.478 1.00 52.05 231 GLU A O 1
ATOM 1413 N N . VAL A 1 180 ? 63.845 41.246 -18.291 1.00 56.63 232 VAL A N 1
ATOM 1414 C CA . VAL A 1 180 ? 64.008 41.653 -19.685 1.00 66.78 232 VAL A CA 1
ATOM 1415 C C . VAL A 1 180 ? 65.262 42.514 -19.774 1.00 77.11 232 VAL A C 1
ATOM 1416 O O . VAL A 1 180 ? 65.283 43.644 -19.282 1.00 83.28 232 VAL A O 1
ATOM 1420 N N . GLU A 1 181 ? 66.315 41.991 -20.390 1.00 79.95 233 GLU A N 1
ATOM 1421 C CA . GLU A 1 181 ? 67.526 42.765 -20.622 1.00 81.66 233 GLU A CA 1
ATOM 1422 C C . GLU A 1 181 ? 67.356 43.662 -21.839 1.00 83.03 233 GLU A C 1
ATOM 1423 O O . GLU A 1 181 ? 66.645 43.328 -22.791 1.00 83.06 233 GLU A O 1
ATOM 1429 N N . LYS A 1 182 ? 68.036 44.801 -21.808 1.00 81.93 234 LYS A N 1
ATOM 1430 C CA . LYS A 1 182 ? 68.043 45.728 -22.928 1.00 83.39 234 LYS A CA 1
ATOM 1431 C C . LYS A 1 182 ? 68.892 45.234 -24.094 1.00 86.51 234 LYS A C 1
ATOM 1432 O O . LYS A 1 182 ? 69.051 45.965 -25.079 1.00 89.15 234 LYS A O 1
ATOM 1438 N N . GLY A 1 183 ? 69.429 44.019 -24.011 1.00 86.38 235 GLY A N 1
ATOM 1439 C CA . GLY A 1 183 ? 70.161 43.425 -25.110 1.00 86.84 235 GLY A CA 1
ATOM 1440 C C . GLY A 1 183 ? 69.249 42.961 -26.227 1.00 88.27 235 GLY A C 1
ATOM 1441 O O . GLY A 1 183 ? 69.393 43.395 -27.374 1.00 88.73 235 GLY A O 1
ATOM 1442 N N . GLY A 1 184 ? 68.307 42.082 -25.907 1.00 102.15 236 GLY A N 1
ATOM 1443 C CA . GLY A 1 184 ? 67.346 41.624 -26.894 1.00 113.58 236 GLY A CA 1
ATOM 1444 C C . GLY A 1 184 ? 66.766 40.278 -26.494 1.00 121.63 236 GLY A C 1
ATOM 1445 O O . GLY A 1 184 ? 66.752 39.917 -25.319 1.00 136.56 236 GLY A O 1
ATOM 1446 N N . LEU A 1 185 ? 66.281 39.559 -27.510 1.00 103.87 237 LEU A N 1
ATOM 1447 C CA . LEU A 1 185 ? 65.705 38.226 -27.355 1.00 101.33 237 LEU A CA 1
ATOM 1448 C C . LEU A 1 185 ? 64.459 38.256 -26.479 1.00 94.77 237 LEU A C 1
ATOM 1449 O O . LEU A 1 185 ? 63.351 37.990 -26.956 1.00 94.66 237 LEU A O 1
ATOM 1454 N N . GLY A 1 186 ? 64.629 38.566 -25.198 1.00 83.85 238 GLY A N 1
ATOM 1455 C CA . GLY A 1 186 ? 63.495 38.696 -24.306 1.00 74.06 238 GLY A CA 1
ATOM 1456 C C . GLY A 1 186 ? 63.339 37.541 -23.340 1.00 70.72 238 GLY A C 1
ATOM 1457 O O . GLY A 1 186 ? 64.318 36.872 -22.993 1.00 73.59 238 GLY A O 1
ATOM 1458 N N . VAL A 1 187 ? 62.107 37.299 -22.893 1.00 62.01 239 VAL A N 1
ATOM 1459 C CA . VAL A 1 187 ? 61.821 36.284 -21.889 1.00 51.96 239 VAL A CA 1
ATOM 1460 C C . VAL A 1 187 ? 60.661 35.422 -22.367 1.00 45.95 239 VAL A C 1
ATOM 1461 O O . VAL A 1 187 ? 59.979 35.733 -23.346 1.00 42.89 239 VAL A O 1
ATOM 1465 N N . LYS A 1 188 ? 60.455 34.318 -21.656 1.00 43.53 240 LYS A N 1
ATOM 1466 C CA . LYS A 1 188 ? 59.317 33.440 -21.862 1.00 42.57 240 LYS A CA 1
ATOM 1467 C C . LYS A 1 188 ? 58.732 33.064 -20.508 1.00 41.41 240 LYS A C 1
ATOM 1468 O O . LYS A 1 188 ? 59.450 32.958 -19.510 1.00 39.66 240 LYS A O 1
ATOM 1474 N N . CYS A 1 189 ? 57.414 32.869 -20.484 1.00 43.22 241 CYS A N 1
ATOM 1475 C CA . CYS A 1 189 ? 56.686 32.587 -19.248 1.00 44.53 241 CYS A CA 1
ATOM 1476 C C . CYS A 1 189 ? 56.365 31.096 -19.190 1.00 47.92 241 CYS A C 1
ATOM 1477 O O . CYS A 1 189 ? 55.238 30.660 -19.427 1.00 48.28 241 CYS A O 1
ATOM 1480 N N . GLY A 1 190 ? 57.379 30.310 -18.861 1.00 50.66 242 GLY A N 1
ATOM 1481 C CA . GLY A 1 190 ? 57.245 28.873 -18.743 1.00 53.63 242 GLY A CA 1
ATOM 1482 C C . GLY A 1 190 ? 57.875 28.142 -19.916 1.00 56.75 242 GLY A C 1
ATOM 1483 O O . GLY A 1 190 ? 58.264 28.726 -20.928 1.00 58.16 242 GLY A O 1
ATOM 1484 N N . HIS A 1 191 ? 57.967 26.823 -19.755 1.00 57.26 243 HIS A N 1
ATOM 1485 C CA . HIS A 1 191 ? 58.560 25.949 -20.757 1.00 59.72 243 HIS A CA 1
ATOM 1486 C C . HIS A 1 191 ? 57.516 25.224 -21.595 1.00 56.40 243 HIS A C 1
ATOM 1487 O O . HIS A 1 191 ? 57.859 24.277 -22.309 1.00 57.76 243 HIS A O 1
ATOM 1494 N N . HIS A 1 192 ? 56.255 25.642 -21.526 1.00 52.20 244 HIS A N 1
ATOM 1495 C CA . HIS A 1 192 ? 55.174 24.974 -22.232 1.00 50.89 244 HIS A CA 1
ATOM 1496 C C . HIS A 1 192 ? 54.355 25.998 -23.006 1.00 48.94 244 HIS A C 1
ATOM 1497 O O . HIS A 1 192 ? 54.405 27.200 -22.734 1.00 47.55 244 HIS A O 1
ATOM 1504 N N . GLU A 1 193 ? 53.594 25.500 -23.977 1.00 49.22 245 GLU A N 1
ATOM 1505 C CA . GLU A 1 193 ? 52.865 26.375 -24.886 1.00 47.44 245 GLU A CA 1
ATOM 1506 C C . GLU A 1 193 ? 51.692 27.040 -24.177 1.00 44.59 245 GLU A C 1
ATOM 1507 O O . GLU A 1 193 ? 50.899 26.375 -23.503 1.00 44.07 245 GLU A O 1
ATOM 1513 N N . LEU A 1 194 ? 51.583 28.355 -24.336 1.00 43.24 246 LEU A N 1
ATOM 1514 C CA . LEU A 1 194 ? 50.470 29.129 -23.808 1.00 42.59 246 LEU A CA 1
ATOM 1515 C C . LEU A 1 194 ? 49.444 29.378 -24.908 1.00 44.26 246 LEU A C 1
ATOM 1516 O O . LEU A 1 194 ? 49.787 29.481 -26.088 1.00 44.77 246 LEU A O 1
ATOM 1521 N N . THR A 1 195 ? 48.177 29.471 -24.508 1.00 45.95 247 THR A N 1
ATOM 1522 C CA . THR A 1 195 ? 47.079 29.668 -25.443 1.00 49.01 247 THR A CA 1
ATOM 1523 C C . THR A 1 195 ? 46.103 30.688 -24.871 1.00 53.10 247 THR A C 1
ATOM 1524 O O . THR A 1 195 ? 46.189 31.081 -23.705 1.00 51.95 247 THR A O 1
ATOM 1528 N N . GLY A 1 196 ? 45.165 31.113 -25.711 1.00 59.00 248 GLY A N 1
ATOM 1529 C CA . GLY A 1 196 ? 44.104 32.008 -25.304 1.00 63.03 248 GLY A CA 1
ATOM 1530 C C . GLY A 1 196 ? 44.360 33.448 -25.716 1.00 66.22 248 GLY A C 1
ATOM 1531 O O . GLY A 1 196 ? 45.443 33.826 -26.170 1.00 66.57 248 GLY A O 1
ATOM 1532 N N . ASP A 1 197 ? 43.317 34.260 -25.549 1.00 67.64 249 ASP A N 1
ATOM 1533 C CA . ASP A 1 197 ? 43.383 35.689 -25.818 1.00 69.59 249 ASP A CA 1
ATOM 1534 C C . ASP A 1 197 ? 43.806 36.505 -24.605 1.00 69.70 249 ASP A C 1
ATOM 1535 O O . ASP A 1 197 ? 44.168 37.675 -24.763 1.00 72.30 249 ASP A O 1
ATOM 1540 N N . PHE A 1 198 ? 43.769 35.925 -23.402 1.00 62.62 250 PHE A N 1
ATOM 1541 C CA . PHE A 1 198 ? 44.169 36.679 -22.219 1.00 55.91 250 PHE A CA 1
ATOM 1542 C C . PHE A 1 198 ? 45.675 36.894 -22.172 1.00 52.72 250 PHE A C 1
ATOM 1543 O O . PHE A 1 198 ? 46.136 37.896 -21.617 1.00 52.13 250 PHE A O 1
ATOM 1551 N N . VAL A 1 199 ? 46.452 35.969 -22.725 1.00 50.42 251 VAL A N 1
ATOM 1552 C CA . VAL A 1 199 ? 47.888 36.173 -22.856 1.00 44.54 251 VAL A CA 1
ATOM 1553 C C . VAL A 1 199 ? 48.152 37.009 -24.101 1.00 44.63 251 VAL A C 1
ATOM 1554 O O . VAL A 1 199 ? 47.346 37.040 -25.038 1.00 44.32 251 VAL A O 1
ATOM 1558 N N . ALA A 1 200 ? 49.285 37.707 -24.106 1.00 45.12 252 ALA A N 1
ATOM 1559 C CA . ALA A 1 200 ? 49.624 38.559 -25.233 1.00 48.51 252 ALA A CA 1
ATOM 1560 C C . ALA A 1 200 ? 49.770 37.720 -26.503 1.00 49.60 252 ALA A C 1
ATOM 1561 O O . ALA A 1 200 ? 50.150 36.547 -26.440 1.00 52.12 252 ALA A O 1
ATOM 1563 N N . PRO A 1 201 ? 49.464 38.294 -27.671 1.00 46.72 253 PRO A N 1
ATOM 1564 C CA . PRO A 1 201 ? 49.550 37.508 -28.913 1.00 47.27 253 PRO A CA 1
ATOM 1565 C C . PRO A 1 201 ? 50.940 36.971 -29.193 1.00 46.72 253 PRO A C 1
ATOM 1566 O O . PRO A 1 201 ? 51.069 35.889 -29.779 1.00 47.06 253 PRO A O 1
ATOM 1570 N N . GLU A 1 202 ? 51.989 37.689 -28.787 1.00 44.22 254 GLU A N 1
ATOM 1571 C CA . GLU A 1 202 ? 53.345 37.187 -28.962 1.00 44.86 254 GLU A CA 1
ATOM 1572 C C . GLU A 1 202 ? 53.666 36.026 -28.030 1.00 43.80 254 GLU A C 1
ATOM 1573 O O . GLU A 1 202 ? 54.698 35.374 -28.217 1.00 45.44 254 GLU A O 1
ATOM 1579 N N . GLN A 1 203 ? 52.817 35.755 -27.037 1.00 41.71 255 GLN A N 1
ATOM 1580 C CA . GLN A 1 203 ? 52.988 34.613 -26.148 1.00 41.19 255 GLN A CA 1
ATOM 1581 C C . GLN A 1 203 ? 52.422 33.323 -26.731 1.00 42.16 255 GLN A C 1
ATOM 1582 O O . GLN A 1 203 ? 52.219 32.356 -25.987 1.00 42.28 255 GLN A O 1
ATOM 1588 N N . LEU A 1 204 ? 52.165 33.289 -28.036 1.00 43.14 256 LEU A N 1
ATOM 1589 C CA . LEU A 1 204 ? 51.576 32.136 -28.697 1.00 44.81 256 LEU A CA 1
ATOM 1590 C C . LEU A 1 204 ? 52.555 31.557 -29.709 1.00 47.14 256 LEU A C 1
ATOM 1591 O O . LEU A 1 204 ? 53.415 32.264 -30.242 1.00 46.67 256 LEU A O 1
ATOM 1596 N N . TRP A 1 205 ? 52.412 30.262 -29.964 1.00 50.61 257 TRP A N 1
ATOM 1597 C CA . TRP A 1 205 ? 53.227 29.569 -30.953 1.00 54.47 257 TRP A CA 1
ATOM 1598 C C . TRP A 1 205 ? 52.918 30.115 -32.344 1.00 61.24 257 TRP A C 1
ATOM 1599 O O . TRP A 1 205 ? 51.789 29.947 -32.830 1.00 62.01 257 TRP A O 1
ATOM 1610 N N . PRO A 1 206 ? 53.870 30.768 -33.012 1.00 67.73 258 PRO A N 1
ATOM 1611 C CA . PRO A 1 206 ? 53.541 31.487 -34.250 1.00 73.08 258 PRO A CA 1
ATOM 1612 C C . PRO A 1 206 ? 53.734 30.669 -35.518 1.00 79.65 258 PRO A C 1
ATOM 1613 O O . PRO A 1 206 ? 53.823 31.242 -36.608 1.00 81.44 258 PRO A O 1
ATOM 1617 N N . TYR A 1 207 ? 53.793 29.342 -35.408 1.00 86.94 259 TYR A N 1
ATOM 1618 C CA . TYR A 1 207 ? 54.105 28.506 -36.558 1.00 97.38 259 TYR A CA 1
ATOM 1619 C C . TYR A 1 207 ? 52.933 27.663 -37.046 1.00 114.45 259 TYR A C 1
ATOM 1620 O O . TYR A 1 207 ? 53.013 27.103 -38.145 1.00 117.97 259 TYR A O 1
ATOM 1629 N N . GLY A 1 208 ? 51.853 27.565 -36.282 1.00 127.81 260 GLY A N 1
ATOM 1630 C CA . GLY A 1 208 ? 50.641 26.939 -36.777 1.00 140.30 260 GLY A CA 1
ATOM 1631 C C . GLY A 1 208 ? 50.623 25.428 -36.637 1.00 144.98 260 GLY A C 1
ATOM 1632 O O . GLY A 1 208 ? 51.321 24.820 -35.819 1.00 147.44 260 GLY A O 1
ATOM 1633 N N . GLU A 1 209 ? 49.794 24.814 -37.485 1.00 144.91 261 GLU A N 1
ATOM 1634 C CA . GLU A 1 209 ? 49.489 23.394 -37.353 1.00 144.24 261 GLU A CA 1
ATOM 1635 C C . GLU A 1 209 ? 50.641 22.510 -37.816 1.00 144.06 261 GLU A C 1
ATOM 1636 O O . GLU A 1 209 ? 50.819 21.403 -37.294 1.00 149.21 261 GLU A O 1
ATOM 1642 N N . ASP A 1 210 ? 51.430 22.973 -38.787 1.00 134.93 262 ASP A N 1
ATOM 1643 C CA . ASP A 1 210 ? 52.453 22.114 -39.376 1.00 130.69 262 ASP A CA 1
ATOM 1644 C C . ASP A 1 210 ? 53.638 21.926 -38.436 1.00 129.75 262 ASP A C 1
ATOM 1645 O O . ASP A 1 210 ? 54.194 20.825 -38.345 1.00 144.27 262 ASP A O 1
ATOM 1650 N N . PHE A 1 211 ? 54.039 22.979 -37.731 1.00 109.15 263 PHE A N 1
ATOM 1651 C CA . PHE A 1 211 ? 55.163 22.921 -36.805 1.00 102.69 263 PHE A CA 1
ATOM 1652 C C . PHE A 1 211 ? 54.631 22.796 -35.382 1.00 101.03 263 PHE A C 1
ATOM 1653 O O . PHE A 1 211 ? 53.944 23.699 -34.891 1.00 98.98 263 PHE A O 1
ATOM 1661 N N . SER A 1 212 ? 54.948 21.683 -34.726 1.00 99.09 264 SER A N 1
ATOM 1662 C CA . SER A 1 212 ? 54.518 21.462 -33.355 1.00 95.51 264 SER A CA 1
ATOM 1663 C C . SER A 1 212 ? 55.384 22.261 -32.385 1.00 89.73 264 SER A C 1
ATOM 1664 O O . SER A 1 212 ? 56.506 22.663 -32.699 1.00 90.40 264 SER A O 1
ATOM 1667 N N . PHE A 1 213 ? 54.847 22.467 -31.183 1.00 82.07 265 PHE A N 1
ATOM 1668 C CA . PHE A 1 213 ? 55.476 23.343 -30.201 1.00 75.33 265 PHE A CA 1
ATOM 1669 C C . PHE A 1 213 ? 56.858 22.836 -29.800 1.00 73.92 265 PHE A C 1
ATOM 1670 O O . PHE A 1 213 ? 57.112 21.630 -29.736 1.00 76.68 265 PHE A O 1
ATOM 1678 N N . SER A 1 214 ? 57.755 23.783 -29.529 1.00 70.20 266 SER A N 1
ATOM 1679 C CA . SER A 1 214 ? 59.105 23.485 -29.069 1.00 67.31 266 SER A CA 1
ATOM 1680 C C . SER A 1 214 ? 59.612 24.681 -28.279 1.00 62.02 266 SER A C 1
ATOM 1681 O O . SER A 1 214 ? 59.526 25.818 -28.752 1.00 61.30 266 SER A O 1
ATOM 1684 N N . ASP A 1 215 ? 60.139 24.422 -27.080 1.00 58.38 267 ASP A N 1
ATOM 1685 C CA . ASP A 1 215 ? 60.511 25.515 -26.185 1.00 54.37 267 ASP A CA 1
ATOM 1686 C C . ASP A 1 215 ? 61.682 26.320 -26.737 1.00 52.10 267 ASP A C 1
ATOM 1687 O O . ASP A 1 215 ? 61.681 27.554 -26.662 1.00 50.97 267 ASP A O 1
ATOM 1692 N N . GLU A 1 216 ? 62.690 25.641 -27.291 1.00 51.81 268 GLU A N 1
ATOM 1693 C CA . GLU A 1 216 ? 63.847 26.350 -27.831 1.00 49.87 268 GLU A CA 1
ATOM 1694 C C . GLU A 1 216 ? 63.464 27.242 -29.003 1.00 49.86 268 GLU A C 1
ATOM 1695 O O . GLU A 1 216 ? 64.123 28.260 -29.249 1.00 49.29 268 GLU A O 1
ATOM 1701 N N . ALA A 1 217 ? 62.406 26.886 -29.730 1.00 51.35 269 ALA A N 1
ATOM 1702 C CA . ALA A 1 217 ? 61.992 27.621 -30.917 1.00 53.77 269 ALA A CA 1
ATOM 1703 C C . ALA A 1 217 ? 61.064 28.791 -30.615 1.00 52.48 269 ALA A C 1
ATOM 1704 O O . ALA A 1 217 ? 60.801 29.596 -31.515 1.00 52.89 269 ALA A O 1
ATOM 1706 N N . MET A 1 218 ? 60.560 28.906 -29.394 1.00 51.44 270 MET A N 1
ATOM 1707 C CA . MET A 1 218 ? 59.720 30.047 -29.043 1.00 50.46 270 MET A CA 1
ATOM 1708 C C . MET A 1 218 ? 60.580 31.304 -28.997 1.00 51.59 270 MET A C 1
ATOM 1709 O O . MET A 1 218 ? 61.576 31.334 -28.262 1.00 50.75 270 MET A O 1
ATOM 1714 N N . PRO A 1 219 ? 60.242 32.354 -29.756 1.00 54.93 271 PRO A N 1
ATOM 1715 C CA . PRO A 1 219 ? 61.140 33.514 -29.871 1.00 57.89 271 PRO A CA 1
ATOM 1716 C C . PRO A 1 219 ? 61.400 34.238 -28.557 1.00 59.65 271 PRO A C 1
ATOM 1717 O O . PRO A 1 219 ? 62.549 34.309 -28.109 1.00 61.39 271 PRO A O 1
ATOM 1721 N N . GLY A 1 220 ? 60.358 34.785 -27.934 1.00 58.98 272 GLY A N 1
ATOM 1722 C CA . GLY A 1 220 ? 60.529 35.507 -26.686 1.00 56.50 272 GLY A CA 1
ATOM 1723 C C . GLY A 1 220 ? 59.941 36.902 -26.719 1.00 55.63 272 GLY A C 1
ATOM 1724 O O . GLY A 1 220 ? 59.946 37.562 -27.762 1.00 59.54 272 GLY A O 1
ATOM 1725 N N . TYR A 1 221 ? 59.439 37.370 -25.578 1.00 48.99 273 TYR A N 1
ATOM 1726 C CA . TYR A 1 221 ? 58.736 38.645 -25.510 1.00 45.87 273 TYR A CA 1
ATOM 1727 C C . TYR A 1 221 ? 59.302 39.484 -24.364 1.00 45.72 273 TYR A C 1
ATOM 1728 O O . TYR A 1 221 ? 60.429 39.283 -23.897 1.00 48.48 273 TYR A O 1
ATOM 1737 N N . ASP A 1 222 ? 58.514 40.444 -23.896 1.00 42.88 274 ASP A N 1
ATOM 1738 C CA . ASP A 1 222 ? 59.003 41.437 -22.946 1.00 41.50 274 ASP A CA 1
ATOM 1739 C C . ASP A 1 222 ? 57.872 41.807 -21.988 1.00 39.50 274 ASP A C 1
ATOM 1740 O O . ASP A 1 222 ? 56.928 41.034 -21.793 1.00 39.24 274 ASP A O 1
ATOM 1745 N N . GLU A 1 223 ? 57.968 42.999 -21.393 1.00 38.77 275 GLU A N 1
ATOM 1746 C CA . GLU A 1 223 ? 57.011 43.464 -20.395 1.00 37.45 275 GLU A CA 1
ATOM 1747 C C . GLU A 1 223 ? 55.699 43.950 -20.998 1.00 37.40 275 GLU A C 1
ATOM 1748 O O . GLU A 1 223 ? 54.734 44.150 -20.251 1.00 36.56 275 GLU A O 1
ATOM 1754 N N . LYS A 1 224 ? 55.639 44.153 -22.317 1.00 38.37 276 LYS A N 1
ATOM 1755 C CA . LYS A 1 224 ? 54.394 44.573 -22.949 1.00 39.18 276 LYS A CA 1
ATOM 1756 C C . LYS A 1 224 ? 53.292 43.534 -22.791 1.00 40.82 276 LYS A C 1
ATOM 1757 O O . LYS A 1 224 ? 52.112 43.871 -22.933 1.00 40.35 276 LYS A O 1
ATOM 1763 N N . THR A 1 225 ? 53.653 42.279 -22.508 1.00 43.04 277 THR A N 1
ATOM 1764 C CA . THR A 1 225 ? 52.648 41.263 -22.221 1.00 43.35 277 THR A CA 1
ATOM 1765 C C . THR A 1 225 ? 51.848 41.609 -20.972 1.00 44.58 277 THR A C 1
ATOM 1766 O O . THR A 1 225 ? 50.663 41.269 -20.878 1.00 49.44 277 THR A O 1
ATOM 1770 N N . ASP A 1 226 ? 52.477 42.277 -20.001 1.00 41.17 278 ASP A N 1
ATOM 1771 C CA . ASP A 1 226 ? 51.739 42.756 -18.836 1.00 38.38 278 ASP A CA 1
ATOM 1772 C C . ASP A 1 226 ? 50.779 43.875 -19.218 1.00 37.11 278 ASP A C 1
ATOM 1773 O O . ASP A 1 226 ? 49.664 43.953 -18.687 1.00 37.12 278 ASP A O 1
ATOM 1778 N N . ILE A 1 227 ? 51.201 44.758 -20.127 1.00 36.54 279 ILE A N 1
ATOM 1779 C CA . ILE A 1 227 ? 50.319 45.811 -20.624 1.00 36.84 279 ILE A CA 1
ATOM 1780 C C . ILE A 1 227 ? 49.097 45.199 -21.287 1.00 37.16 279 ILE A C 1
ATOM 1781 O O . ILE A 1 227 ? 47.983 45.730 -21.193 1.00 37.14 279 ILE A O 1
ATOM 1786 N N . TRP A 1 228 ? 49.299 44.067 -21.967 1.00 37.02 280 TRP A N 1
ATOM 1787 C CA . TRP A 1 228 ? 48.226 43.393 -22.690 1.00 36.74 280 TRP A CA 1
ATOM 1788 C C . TRP A 1 228 ? 47.034 43.106 -21.785 1.00 36.86 280 TRP A C 1
ATOM 1789 O O . TRP A 1 228 ? 45.886 43.384 -22.147 1.00 37.49 280 TRP A O 1
ATOM 1800 N N . LYS A 1 229 ? 47.287 42.567 -20.596 1.00 35.93 281 LYS A N 1
ATOM 1801 C CA . LYS A 1 229 ? 46.236 42.084 -19.710 1.00 35.52 281 LYS A CA 1
ATOM 1802 C C . LYS A 1 229 ? 45.695 43.160 -18.778 1.00 35.17 281 LYS A C 1
ATOM 1803 O O . LYS A 1 229 ? 44.830 42.861 -17.950 1.00 34.71 281 LYS A O 1
ATOM 1809 N N . ILE A 1 230 ? 46.174 44.400 -18.902 1.00 35.58 282 ILE A N 1
ATOM 1810 C CA . ILE A 1 230 ? 45.717 45.466 -18.004 1.00 36.01 282 ILE A CA 1
ATOM 1811 C C . ILE A 1 230 ? 44.217 45.749 -18.163 1.00 37.49 282 ILE A C 1
ATOM 1812 O O . ILE A 1 230 ? 43.535 45.845 -17.124 1.00 37.39 282 ILE A O 1
ATOM 1817 N N . PRO A 1 231 ? 43.663 45.894 -19.365 1.00 38.94 283 PRO A N 1
ATOM 1818 C CA . PRO A 1 231 ? 42.207 46.142 -19.449 1.00 39.72 283 PRO A CA 1
ATOM 1819 C C . PRO A 1 231 ? 41.366 45.047 -18.812 1.00 39.71 283 PRO A C 1
ATOM 1820 O O . PRO A 1 231 ? 40.443 45.352 -18.046 1.00 39.52 283 PRO A O 1
ATOM 1824 N N . ASP A 1 232 ? 41.665 43.776 -19.097 1.00 40.02 284 ASP A N 1
ATOM 1825 C CA . ASP A 1 232 ? 40.883 42.684 -18.522 1.00 40.61 284 ASP A CA 1
ATOM 1826 C C . ASP A 1 232 ? 40.941 42.702 -16.999 1.00 39.67 284 ASP A C 1
ATOM 1827 O O . ASP A 1 232 ? 39.938 42.427 -16.330 1.00 41.49 284 ASP A O 1
ATOM 1832 N N . VAL A 1 233 ? 42.108 43.016 -16.433 1.00 37.17 285 VAL A N 1
ATOM 1833 C CA . VAL A 1 233 ? 42.203 43.185 -14.987 1.00 36.54 285 VAL A CA 1
ATOM 1834 C C . VAL A 1 233 ? 41.441 44.430 -14.550 1.00 38.05 285 VAL A C 1
ATOM 1835 O O . VAL A 1 233 ? 40.707 44.407 -13.555 1.00 38.69 285 VAL A O 1
ATOM 1839 N N . THR A 1 234 ? 41.589 45.531 -15.293 1.00 38.95 286 THR A N 1
ATOM 1840 C CA . THR A 1 234 ? 40.880 46.761 -14.951 1.00 38.89 286 THR A CA 1
ATOM 1841 C C . THR A 1 234 ? 39.370 46.575 -15.054 1.00 39.77 286 THR A C 1
ATOM 1842 O O . THR A 1 234 ? 38.614 47.108 -14.233 1.00 39.40 286 THR A O 1
ATOM 1846 N N . ARG A 1 235 ? 38.914 45.820 -16.058 1.00 41.09 287 ARG A N 1
ATOM 1847 C CA . ARG A 1 235 ? 37.485 45.553 -16.199 1.00 43.44 287 ARG A CA 1
ATOM 1848 C C . ARG A 1 235 ? 36.941 44.805 -14.989 1.00 43.37 287 ARG A C 1
ATOM 1849 O O . ARG A 1 235 ? 35.836 45.097 -14.515 1.00 45.23 287 ARG A O 1
ATOM 1857 N N . PHE A 1 236 ? 37.702 43.837 -14.473 1.00 41.94 288 PHE A N 1
ATOM 1858 C CA . PHE A 1 236 ? 37.262 43.099 -13.293 1.00 42.49 288 PHE A CA 1
ATOM 1859 C C . PHE A 1 236 ? 37.253 43.984 -12.054 1.00 44.18 288 PHE A C 1
ATOM 1860 O O . PHE A 1 236 ? 36.313 43.927 -11.252 1.00 44.18 288 PHE A O 1
ATOM 1868 N N . LEU A 1 237 ? 38.295 44.798 -11.873 1.00 46.46 289 LEU A N 1
ATOM 1869 C CA . LEU A 1 237 ? 38.424 45.570 -10.641 1.00 48.09 289 LEU A CA 1
ATOM 1870 C C . LEU A 1 237 ? 37.317 46.608 -10.513 1.00 50.93 289 LEU A C 1
ATOM 1871 O O . LEU A 1 237 ? 36.819 46.856 -9.409 1.00 54.52 289 LEU A O 1
ATOM 1876 N N . LEU A 1 238 ? 36.913 47.222 -11.625 1.00 50.69 290 LEU A N 1
ATOM 1877 C CA . LEU A 1 238 ? 35.804 48.167 -11.569 1.00 51.92 290 LEU A CA 1
ATOM 1878 C C . LEU A 1 238 ? 34.458 47.459 -11.483 1.00 56.24 290 LEU A C 1
ATOM 1879 O O . LEU A 1 238 ? 33.499 48.029 -10.950 1.00 56.53 290 LEU A O 1
ATOM 1884 N N . GLY A 1 239 ? 34.375 46.225 -11.981 1.00 60.80 291 GLY A N 1
ATOM 1885 C CA . GLY A 1 239 ? 33.110 45.506 -11.984 1.00 66.30 291 GLY A CA 1
ATOM 1886 C C . GLY A 1 239 ? 32.051 46.295 -12.726 1.00 70.58 291 GLY A C 1
ATOM 1887 O O . GLY A 1 239 ? 32.273 46.789 -13.837 1.00 71.23 291 GLY A O 1
ATOM 1888 N N . ASP A 1 240 ? 30.880 46.423 -12.103 1.00 71.74 292 ASP A N 1
ATOM 1889 C CA . ASP A 1 240 ? 29.827 47.313 -12.584 1.00 73.42 292 ASP A CA 1
ATOM 1890 C C . ASP A 1 240 ? 29.375 48.211 -11.431 1.00 69.01 292 ASP A C 1
ATOM 1891 O O . ASP A 1 240 ? 28.214 48.221 -11.024 1.00 70.29 292 ASP A O 1
ATOM 1896 N N . VAL A 1 241 ? 30.327 48.973 -10.892 1.00 61.79 293 VAL A N 1
ATOM 1897 C CA . VAL A 1 241 ? 30.027 49.913 -9.822 1.00 59.34 293 VAL A CA 1
ATOM 1898 C C . VAL A 1 241 ? 29.386 51.169 -10.407 1.00 59.80 293 VAL A C 1
ATOM 1899 O O . VAL A 1 241 ? 29.546 51.491 -11.587 1.00 61.82 293 VAL A O 1
ATOM 1903 N N . LEU A 1 242 ? 28.631 51.876 -9.567 1.00 58.82 294 LEU A N 1
ATOM 1904 C CA . LEU A 1 242 ? 28.007 53.130 -9.972 1.00 56.36 294 LEU A CA 1
ATOM 1905 C C . LEU A 1 242 ? 29.068 54.146 -10.376 1.00 54.12 294 LEU A C 1
ATOM 1906 O O . LEU A 1 242 ? 29.821 54.636 -9.529 1.00 52.07 294 LEU A O 1
ATOM 1911 N N . GLY A 1 243 ? 29.140 54.461 -11.671 1.00 54.86 295 GLY A N 1
ATOM 1912 C CA . GLY A 1 243 ? 30.106 55.394 -12.211 1.00 54.81 295 GLY A CA 1
ATOM 1913 C C . GLY A 1 243 ? 31.149 54.748 -13.102 1.00 55.03 295 GLY A C 1
ATOM 1914 O O . GLY A 1 243 ? 31.707 55.423 -13.976 1.00 55.73 295 GLY A O 1
ATOM 1915 N N . GLY A 1 244 ? 31.422 53.456 -12.901 1.00 54.08 296 GLY A N 1
ATOM 1916 C CA . GLY A 1 244 ? 32.398 52.756 -13.721 1.00 53.85 296 GLY A CA 1
ATOM 1917 C C . GLY A 1 244 ? 32.072 52.755 -15.199 1.00 54.53 296 GLY A C 1
ATOM 1918 O O . GLY A 1 244 ? 32.972 52.569 -16.025 1.00 53.60 296 GLY A O 1
ATOM 1919 N N . ASP A 1 245 ? 30.799 52.952 -15.554 1.00 56.97 297 ASP A N 1
ATOM 1920 C CA . ASP A 1 245 ? 30.430 53.086 -16.958 1.00 59.47 297 ASP A CA 1
ATOM 1921 C C . ASP A 1 245 ? 31.032 54.343 -17.573 1.00 58.08 297 ASP A C 1
ATOM 1922 O O . ASP A 1 245 ? 31.382 54.347 -18.759 1.00 58.40 297 ASP A O 1
ATOM 1927 N N . VAL A 1 246 ? 31.156 55.412 -16.786 1.00 56.97 298 VAL A N 1
ATOM 1928 C CA . VAL A 1 246 ? 31.808 56.627 -17.261 1.00 55.65 298 VAL A CA 1
ATOM 1929 C C . VAL A 1 246 ? 33.325 56.454 -17.291 1.00 52.61 298 VAL A C 1
ATOM 1930 O O . VAL A 1 246 ? 33.995 56.978 -18.190 1.00 53.57 298 VAL A O 1
ATOM 1934 N N . ILE A 1 247 ? 33.886 55.705 -16.338 1.00 49.36 299 ILE A N 1
ATOM 1935 C CA . ILE A 1 247 ? 35.336 55.537 -16.272 1.00 47.99 299 ILE A CA 1
ATOM 1936 C C . ILE A 1 247 ? 35.843 54.758 -17.480 1.00 49.29 299 ILE A C 1
ATOM 1937 O O . ILE A 1 247 ? 36.829 55.147 -18.118 1.00 49.29 299 ILE A O 1
ATOM 1942 N N . HIS A 1 248 ? 35.181 53.643 -17.810 1.00 50.50 300 HIS A N 1
ATOM 1943 C CA . HIS A 1 248 ? 35.590 52.851 -18.967 1.00 50.23 300 HIS A CA 1
ATOM 1944 C C . HIS A 1 248 ? 35.559 53.672 -20.250 1.00 49.94 300 HIS A C 1
ATOM 1945 O O . HIS A 1 248 ? 36.364 53.434 -21.158 1.00 49.64 300 HIS A O 1
ATOM 1952 N N . PHE A 1 249 ? 34.639 54.634 -20.344 1.00 49.99 301 PHE A N 1
ATOM 1953 C CA . PHE A 1 249 ? 34.625 55.545 -21.483 1.00 50.91 301 PHE A CA 1
ATOM 1954 C C . PHE A 1 249 ? 35.921 56.343 -21.558 1.00 49.46 301 PHE A C 1
ATOM 1955 O O . PHE A 1 249 ? 36.557 56.423 -22.616 1.00 50.01 301 PHE A O 1
ATOM 1963 N N . HIS A 1 250 ? 36.328 56.944 -20.435 1.00 46.24 302 HIS A N 1
ATOM 1964 C CA . HIS A 1 250 ? 37.557 57.730 -20.413 1.00 45.62 302 HIS A CA 1
ATOM 1965 C C . HIS A 1 250 ? 38.779 56.875 -20.720 1.00 46.00 302 HIS A C 1
ATOM 1966 O O . HIS A 1 250 ? 39.762 57.375 -21.278 1.00 45.47 302 HIS A O 1
ATOM 1973 N N . LEU A 1 251 ? 38.735 55.590 -20.371 1.00 47.79 303 LEU A N 1
ATOM 1974 C CA . LEU A 1 251 ? 39.869 54.692 -20.530 1.00 49.45 303 LEU A CA 1
ATOM 1975 C C . LEU A 1 251 ? 39.821 53.889 -21.824 1.00 50.24 303 LEU A C 1
ATOM 1976 O O . LEU A 1 251 ? 40.664 53.010 -22.019 1.00 51.13 303 LEU A O 1
ATOM 1981 N N . PHE A 1 252 ? 38.862 54.166 -22.711 1.00 49.03 304 PHE A N 1
ATOM 1982 C CA . PHE A 1 252 ? 38.716 53.345 -23.911 1.00 52.55 304 PHE A CA 1
ATOM 1983 C C . PHE A 1 252 ? 39.957 53.416 -24.792 1.00 51.36 304 PHE A C 1
ATOM 1984 O O . PHE A 1 252 ? 40.455 52.389 -25.266 1.00 50.92 304 PHE A O 1
ATOM 1992 N N . GLN A 1 253 ? 40.463 54.626 -25.035 1.00 49.77 305 GLN A N 1
ATOM 1993 C CA . GLN A 1 253 ? 41.604 54.771 -25.932 1.00 50.19 305 GLN A CA 1
ATOM 1994 C C . GLN A 1 253 ? 42.855 54.131 -25.342 1.00 48.10 305 GLN A C 1
ATOM 1995 O O . GLN A 1 253 ? 43.623 53.483 -26.062 1.00 47.88 305 GLN A O 1
ATOM 2001 N N . ILE A 1 254 ? 43.071 54.286 -24.033 1.00 46.92 306 ILE A N 1
ATOM 2002 C CA . ILE A 1 254 ? 44.216 53.633 -23.406 1.00 44.48 306 ILE A CA 1
ATOM 2003 C C . ILE A 1 254 ? 43.972 52.132 -23.282 1.00 44.49 306 ILE A C 1
ATOM 2004 O O . ILE A 1 254 ? 44.925 51.344 -23.252 1.00 43.75 306 ILE A O 1
ATOM 2009 N N . TYR A 1 255 ? 42.705 51.709 -23.218 1.00 44.81 307 TYR A N 1
ATOM 2010 C CA . TYR A 1 255 ? 42.391 50.288 -23.348 1.00 43.99 307 TYR A CA 1
ATOM 2011 C C . TYR A 1 255 ? 42.824 49.766 -24.712 1.00 43.52 307 TYR A C 1
ATOM 2012 O O . TYR A 1 255 ? 43.431 48.694 -24.820 1.00 41.56 307 TYR A O 1
ATOM 2021 N N . SER A 1 256 ? 42.514 50.521 -25.770 1.00 45.85 308 SER A N 1
ATOM 2022 C CA . SER A 1 256 ? 42.802 50.084 -27.130 1.00 46.48 308 SER A CA 1
ATOM 2023 C C . SER A 1 256 ? 44.292 50.068 -27.438 1.00 44.54 308 SER A C 1
ATOM 2024 O O . SER A 1 256 ? 44.710 49.377 -28.373 1.00 44.76 308 SER A O 1
ATOM 2027 N N . GLU A 1 257 ? 45.102 50.816 -26.687 1.00 42.91 309 GLU A N 1
ATOM 2028 C CA . GLU A 1 257 ? 46.541 50.789 -26.913 1.00 42.44 309 GLU A CA 1
ATOM 2029 C C . GLU A 1 257 ? 47.196 49.592 -26.238 1.00 41.05 309 GLU A C 1
ATOM 2030 O O . GLU A 1 257 ? 48.180 49.053 -26.757 1.00 41.23 309 GLU A O 1
ATOM 2036 N N . CYS A 1 258 ? 46.666 49.165 -25.089 1.00 40.00 310 CYS A N 1
ATOM 2037 C CA . CYS A 1 258 ? 47.181 47.969 -24.434 1.00 38.79 310 CYS A CA 1
ATOM 2038 C C . CYS A 1 258 ? 46.853 46.711 -25.232 1.00 38.69 310 CYS A C 1
ATOM 2039 O O . CYS A 1 258 ? 47.597 45.726 -25.168 1.00 37.04 310 CYS A O 1
ATOM 2042 N N . LYS A 1 259 ? 45.758 46.730 -25.991 1.00 41.05 311 LYS A N 1
ATOM 2043 C CA . LYS A 1 259 ? 45.322 45.588 -26.784 1.00 43.74 311 LYS A CA 1
ATOM 2044 C C . LYS A 1 259 ? 45.831 45.628 -28.219 1.00 49.36 311 LYS A C 1
ATOM 2045 O O . LYS A 1 259 ? 45.322 44.884 -29.064 1.00 50.82 311 LYS A O 1
ATOM 2051 N N . ARG A 1 260 ? 46.810 46.477 -28.515 1.00 52.84 312 ARG A N 1
ATOM 2052 C CA . ARG A 1 260 ? 47.414 46.484 -29.839 1.00 58.33 312 ARG A CA 1
ATOM 2053 C C . ARG A 1 260 ? 48.176 45.186 -30.073 1.00 63.58 312 ARG A C 1
ATOM 2054 O O . ARG A 1 260 ? 48.855 44.675 -29.177 1.00 64.53 312 ARG A O 1
ATOM 2062 N N . LYS A 1 261 ? 48.054 44.646 -31.288 1.00 67.57 313 LYS A N 1
ATOM 2063 C CA . LYS A 1 261 ? 48.711 43.380 -31.596 1.00 69.64 313 LYS A CA 1
ATOM 2064 C C . LYS A 1 261 ? 50.226 43.532 -31.599 1.00 69.64 313 LYS A C 1
ATOM 2065 O O . LYS A 1 261 ? 50.946 42.653 -31.111 1.00 70.90 313 LYS A O 1
ATOM 2071 N N . GLU A 1 262 ? 50.728 44.638 -32.141 1.00 66.75 314 GLU A N 1
ATOM 2072 C CA . GLU A 1 262 ? 52.152 44.940 -32.081 1.00 65.88 314 GLU A CA 1
ATOM 2073 C C . GLU A 1 262 ? 52.495 45.446 -30.683 1.00 63.70 314 GLU A C 1
ATOM 2074 O O . GLU A 1 262 ? 51.942 46.452 -30.225 1.00 63.58 314 GLU A O 1
ATOM 2080 N N . ALA A 1 263 ? 53.401 44.740 -30.002 1.00 60.08 315 ALA A N 1
ATOM 2081 C CA . ALA A 1 263 ? 53.668 45.036 -28.599 1.00 59.02 315 ALA A CA 1
ATOM 2082 C C . ALA A 1 263 ? 54.399 46.360 -28.417 1.00 58.15 315 ALA A C 1
ATOM 2083 O O . ALA A 1 263 ? 54.179 47.053 -27.417 1.00 59.11 315 ALA A O 1
ATOM 2085 N N . HIS A 1 264 ? 55.263 46.733 -29.364 1.00 56.95 316 HIS A N 1
ATOM 2086 C CA . HIS A 1 264 ? 56.071 47.937 -29.204 1.00 53.83 316 HIS A CA 1
ATOM 2087 C C . HIS A 1 264 ? 55.256 49.221 -29.298 1.00 54.84 316 HIS A C 1
ATOM 2088 O O . HIS A 1 264 ? 55.796 50.295 -29.009 1.00 54.34 316 HIS A O 1
ATOM 2095 N N . MET A 1 265 ? 53.985 49.144 -29.692 1.00 56.43 317 MET A N 1
ATOM 2096 C CA . MET A 1 265 ? 53.109 50.307 -29.720 1.00 58.20 317 MET A CA 1
ATOM 2097 C C . MET A 1 265 ? 52.243 50.427 -28.474 1.00 56.44 317 MET A C 1
ATOM 2098 O O . MET A 1 265 ? 51.588 51.459 -28.291 1.00 57.18 317 MET A O 1
ATOM 2103 N N . ARG A 1 266 ? 52.222 49.405 -27.623 1.00 54.30 318 ARG A N 1
ATOM 2104 C CA . ARG A 1 266 ? 51.468 49.473 -26.385 1.00 53.78 318 ARG A CA 1
ATOM 2105 C C . ARG A 1 266 ? 52.078 50.517 -25.451 1.00 53.24 318 ARG A C 1
ATOM 2106 O O . ARG A 1 266 ? 53.278 50.796 -25.516 1.00 55.00 318 ARG A O 1
ATOM 2114 N N . PRO A 1 267 ? 51.274 51.112 -24.576 1.00 50.29 319 PRO A N 1
ATOM 2115 C CA . PRO A 1 267 ? 51.804 52.119 -23.654 1.00 48.02 319 PRO A CA 1
ATOM 2116 C C . PRO A 1 267 ? 52.548 51.482 -22.493 1.00 46.77 319 PRO A C 1
ATOM 2117 O O . PRO A 1 267 ? 52.228 50.381 -22.041 1.00 48.96 319 PRO A O 1
ATOM 2121 N N . THR A 1 268 ? 53.562 52.196 -22.013 1.00 44.19 320 THR A N 1
ATOM 2122 C CA . THR A 1 268 ? 54.2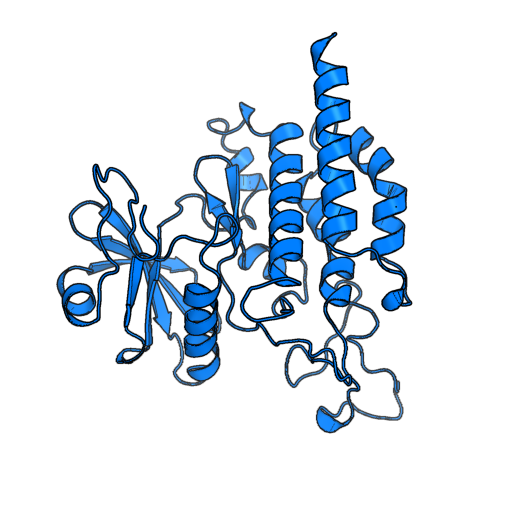73 51.747 -20.829 1.00 42.88 320 THR A CA 1
ATOM 2123 C C . THR A 1 268 ? 53.354 51.813 -19.612 1.00 43.60 320 THR A C 1
ATOM 2124 O O . THR A 1 268 ? 52.340 52.517 -19.601 1.00 44.86 320 THR A O 1
ATOM 2128 N N . ALA A 1 269 ? 53.718 51.056 -18.575 1.00 44.09 321 ALA A N 1
ATOM 2129 C CA . ALA A 1 269 ? 52.889 51.015 -17.375 1.00 44.71 321 ALA A CA 1
ATOM 2130 C C . ALA A 1 269 ? 52.833 52.370 -16.680 1.00 46.53 321 ALA A C 1
ATOM 2131 O O . ALA A 1 269 ? 51.854 52.667 -15.985 1.00 45.90 321 ALA A O 1
ATOM 2133 N N . ARG A 1 270 ? 53.859 53.207 -16.856 1.00 48.80 322 ARG A N 1
ATOM 2134 C CA . ARG A 1 270 ? 53.798 54.565 -16.325 1.00 50.67 322 ARG A CA 1
ATOM 2135 C C . ARG A 1 270 ? 52.909 55.460 -17.179 1.00 53.76 322 ARG A C 1
ATOM 2136 O O . ARG A 1 270 ? 52.282 56.388 -16.653 1.00 52.96 322 ARG A O 1
A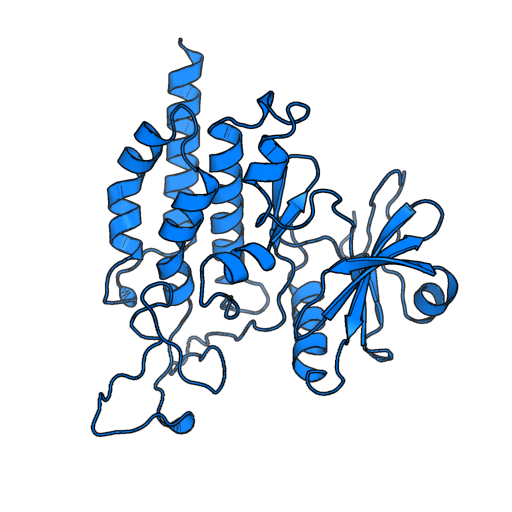TOM 2144 N N . GLU A 1 271 ? 52.842 55.202 -18.487 1.00 58.25 323 GLU A N 1
ATOM 2145 C CA . GLU A 1 271 ? 51.876 55.898 -19.331 1.00 60.17 323 GLU A CA 1
ATOM 2146 C C . GLU A 1 271 ? 50.448 55.523 -18.952 1.00 56.28 323 GLU A C 1
ATOM 2147 O O . GLU A 1 271 ? 49.571 56.391 -18.875 1.00 60.56 323 GLU A O 1
ATOM 2153 N N . VAL A 1 272 ? 50.199 54.232 -18.712 1.00 49.28 324 VAL A N 1
ATOM 2154 C CA . VAL A 1 272 ? 48.867 53.787 -18.310 1.00 46.13 324 VAL A CA 1
ATOM 2155 C C . VAL A 1 272 ? 48.507 54.353 -16.942 1.00 43.46 324 VAL A C 1
ATOM 2156 O O . VAL A 1 272 ? 47.392 54.845 -16.732 1.00 45.01 324 VAL A O 1
ATOM 2160 N N . LEU A 1 273 ? 49.447 54.297 -15.995 1.00 40.62 325 LEU A N 1
ATOM 2161 C CA . LEU A 1 273 ? 49.164 54.743 -14.633 1.00 37.96 325 LEU A CA 1
ATOM 2162 C C . LEU A 1 273 ? 48.822 56.226 -14.591 1.00 39.79 325 LEU A C 1
ATOM 2163 O O . LEU A 1 273 ? 47.945 56.648 -13.828 1.00 36.38 325 LEU A O 1
ATOM 2168 N N . SER A 1 274 ? 49.505 57.032 -15.405 1.00 45.24 326 SER A N 1
ATOM 2169 C CA . SER A 1 274 ? 49.267 58.469 -15.387 1.00 49.80 326 SER A CA 1
ATOM 2170 C C . SER A 1 274 ? 47.852 58.806 -15.838 1.00 46.72 326 SER A C 1
ATOM 2171 O O . SER A 1 274 ? 47.194 59.671 -15.248 1.00 46.06 326 SER A O 1
ATOM 2174 N N . VAL A 1 275 ? 47.369 58.138 -16.889 1.00 43.94 327 VAL A N 1
ATOM 2175 C CA . VAL A 1 275 ? 45.987 58.332 -17.321 1.00 40.23 327 VAL A CA 1
ATOM 2176 C C . VAL A 1 275 ? 45.025 57.912 -16.217 1.00 38.10 327 VAL A C 1
ATOM 2177 O O . VAL A 1 275 ? 44.008 58.573 -15.973 1.00 38.24 327 VAL A O 1
ATOM 2181 N N . TYR A 1 276 ? 45.341 56.816 -15.521 1.00 36.40 328 TYR A N 1
ATOM 2182 C CA . TYR A 1 276 ? 44.476 56.336 -14.448 1.00 36.96 328 TYR A CA 1
ATOM 2183 C C . TYR A 1 276 ? 44.386 57.347 -13.311 1.00 38.23 328 TYR A C 1
ATOM 2184 O O . TYR A 1 276 ? 43.297 57.604 -12.784 1.00 38.22 328 TYR A O 1
ATOM 2193 N N . ARG A 1 277 ? 45.521 57.928 -12.916 1.00 39.38 329 ARG A N 1
ATOM 2194 C CA . ARG A 1 277 ? 45.506 58.922 -11.847 1.00 39.83 329 ARG A CA 1
ATOM 2195 C C . ARG A 1 277 ? 44.734 60.166 -12.263 1.00 39.97 329 ARG A C 1
ATOM 2196 O O . ARG A 1 277 ? 43.989 60.743 -11.462 1.00 40.28 329 ARG A O 1
ATOM 2204 N N . SER A 1 278 ? 44.896 60.593 -13.516 1.00 39.84 330 SER A N 1
ATOM 2205 C CA . SER A 1 278 ? 44.251 61.819 -13.970 1.00 41.60 330 SER A CA 1
ATOM 2206 C C . SER A 1 278 ? 42.743 61.640 -14.107 1.00 42.76 330 SER A C 1
ATOM 2207 O O . SER A 1 278 ? 41.976 62.570 -13.831 1.00 44.29 330 SER A O 1
ATOM 2210 N N . VAL A 1 279 ? 42.299 60.459 -14.542 1.00 42.60 331 VAL A N 1
ATOM 2211 C CA . VAL A 1 279 ? 40.866 60.183 -14.599 1.00 43.22 331 VAL A CA 1
ATOM 2212 C C . VAL A 1 279 ? 40.283 60.121 -13.193 1.00 43.46 331 VAL A C 1
ATOM 2213 O O . VAL A 1 279 ? 39.181 60.626 -12.940 1.00 43.57 331 VAL A O 1
ATOM 2217 N N . TYR A 1 280 ? 41.012 59.507 -12.258 1.00 43.60 332 TYR A N 1
ATOM 2218 C CA . TYR A 1 280 ? 40.577 59.474 -10.865 1.00 44.67 332 TYR A CA 1
ATOM 2219 C C . TYR A 1 280 ? 40.405 60.884 -10.314 1.00 47.97 332 TYR A C 1
ATOM 2220 O O . TYR A 1 280 ? 39.401 61.192 -9.662 1.00 48.88 332 TYR A O 1
ATOM 2229 N N . ASP A 1 281 ? 41.382 61.757 -10.572 1.00 51.44 333 ASP A N 1
ATOM 2230 C CA . ASP A 1 281 ? 41.304 63.127 -10.076 1.00 56.51 333 ASP A CA 1
ATOM 2231 C C . ASP A 1 281 ? 40.174 63.898 -10.749 1.00 61.21 333 ASP A C 1
ATOM 2232 O O . ASP A 1 281 ? 39.470 64.673 -10.091 1.00 62.61 333 ASP A O 1
ATOM 2237 N N . SER A 1 282 ? 39.983 63.696 -12.056 1.00 64.72 334 SER A N 1
ATOM 2238 C CA . SER A 1 282 ? 38.937 64.417 -12.776 1.00 68.63 334 SER A CA 1
ATOM 2239 C C . SER A 1 282 ? 37.557 64.084 -12.220 1.00 67.70 334 SER A C 1
ATOM 2240 O O . SER A 1 282 ? 36.735 64.978 -11.989 1.00 69.58 334 SER A O 1
ATOM 2243 N N . MET A 1 283 ? 37.286 62.797 -11.997 1.00 66.10 335 MET A N 1
ATOM 2244 C CA . MET A 1 283 ? 36.011 62.404 -11.411 1.00 67.79 335 MET A CA 1
ATOM 2245 C C . MET A 1 283 ? 35.933 62.734 -9.926 1.00 68.57 335 MET A C 1
ATOM 2246 O O . MET A 1 283 ? 34.831 62.759 -9.368 1.00 69.29 335 MET A O 1
ATOM 2251 N N . MET A 1 284 ? 37.071 62.984 -9.274 1.00 68.89 336 MET A N 1
ATOM 2252 C CA . MET A 1 284 ? 37.043 63.469 -7.900 1.00 70.66 336 MET A CA 1
ATOM 2253 C C . MET A 1 284 ? 36.652 64.939 -7.837 1.00 73.18 336 MET A C 1
ATOM 2254 O O . MET A 1 284 ? 36.012 65.367 -6.870 1.00 73.58 336 MET A O 1
ATOM 2259 N N . GLU A 1 285 ? 37.026 65.721 -8.852 1.00 75.14 337 GLU A N 1
ATOM 2260 C CA . GLU A 1 285 ? 36.573 67.104 -8.944 1.00 77.11 337 GLU A CA 1
ATOM 2261 C C . GLU A 1 285 ? 35.128 67.181 -9.419 1.00 75.73 337 GLU A C 1
ATOM 2262 O O . GLU A 1 285 ? 34.364 68.037 -8.959 1.00 77.04 337 GLU A O 1
ATOM 2268 N N . SER A 1 286 ? 34.743 66.297 -10.344 1.00 73.25 338 SER A N 1
ATOM 2269 C CA . SER A 1 286 ? 33.370 66.284 -10.838 1.00 72.76 338 SER A CA 1
ATOM 2270 C C . SER A 1 286 ? 32.384 65.987 -9.716 1.00 72.26 338 SER A C 1
ATOM 2271 O O . SER A 1 286 ? 31.285 66.552 -9.678 1.00 75.08 338 SER A O 1
ATOM 2274 N N . GLN A 1 287 ? 32.763 65.106 -8.788 1.00 68.93 339 GLN A N 1
ATOM 2275 C CA . GLN A 1 287 ? 31.884 64.775 -7.672 1.00 69.04 339 GLN A CA 1
ATOM 2276 C C . GLN A 1 287 ? 31.845 65.889 -6.632 1.00 72.87 339 GLN A C 1
ATOM 2277 O O . GLN A 1 287 ? 30.810 66.095 -5.987 1.00 73.62 339 GLN A O 1
ATOM 2283 N N . SER A 1 288 ? 32.945 66.628 -6.475 1.00 76.11 340 SER A N 1
ATOM 2284 C CA . SER A 1 288 ? 33.058 67.578 -5.371 1.00 79.41 340 SER A CA 1
ATOM 2285 C C . SER A 1 288 ? 32.034 68.703 -5.485 1.00 84.77 340 SER A C 1
ATOM 2286 O O . SER A 1 288 ? 31.372 69.055 -4.502 1.00 85.05 340 SER A O 1
ATOM 2289 N N . GLN A 1 289 ? 31.888 69.284 -6.676 1.00 90.02 341 GLN A N 1
ATOM 2290 C CA . GLN A 1 289 ? 31.031 70.454 -6.838 1.00 96.90 341 GLN A CA 1
ATOM 2291 C C . GLN A 1 289 ? 29.551 70.113 -6.924 1.00 98.60 341 GLN A C 1
ATOM 2292 O O . GLN A 1 289 ? 28.729 71.029 -7.042 1.00 106.02 341 GLN A O 1
ATOM 2298 N N . ARG A 1 290 ? 29.192 68.836 -6.861 1.00 94.52 342 ARG A N 1
ATOM 2299 C CA . ARG A 1 290 ? 27.792 68.435 -6.891 1.00 94.25 342 ARG A CA 1
ATOM 2300 C C . ARG A 1 290 ? 27.169 68.503 -5.496 1.00 95.20 342 ARG A C 1
ATOM 2301 O O . ARG A 1 290 ? 26.613 69.529 -5.098 1.00 98.74 342 ARG A O 1
#

Foldseek 3Di:
DPLQWDDADPRPDTHGADEDPCCVPQKAFDAFDDDDPFWTWTFIDGPNATWIKIAGDDPVLLLLLLVQVVVLSQFPDPAAFAFRHDYSVRSMGITGDAVQAFCLCVVVVCVPVVNVVCLAQLLLLQQLLSVLVNLLCCCVDPVHGWADQQPQDPSSNRNQWHQHPVRHIHGHSRSHIDHADPPDQAAARDQDAGDDQLFAPLSHDPPPDPDDDGRVPSRYDGRLRVLLNSVVNSCVSNPPHVCVVVVCVLCVVLNVLSNDNDSVSRDRSVVSSVSSVVSSVVVVVVVPVD

Sequence (290 aa):
CPPRHFKVGTMSSCSPWLKCPEIRSGVRRVKLIGQGAVKKVYLSEWQGQKVALSVLSSDQYADDFLHGLSMLRALQSSHVVTLVGVCEEDAVFVTEYHPLGSVLTLDTTLAQERYRWRNSWHTRLQLAIDYVAFLAYLHSSPAGIRVMCDSNDLHKTLSQFLLASDMRLLANDLDALPEVEKGGLGVKCGHHELTGDFVAPEQLWPYGEDFSFSDEAMPGYDEKTDIWKIPDVTRFLLGDVLGGDVIHFHLFQIYSECKRKEAHMRPTAREVLSVYRSVYDSMMESQSQR

Organism: Danio rerio (NCBI:txid7955)

InterPro domains:
  IPR000719 Protein kinase domain [PS50011] (79-347)
  IPR001245 Serine-threonine/tyrosine-protein kinase, catalytic domain [PF07714] (82-193)
  IPR011009 Protein kinase-like domain superfamily [SSF56112] (77-327)
  IPR039318 Protein O-mannose kinase [PTHR22618] (14-337)

CATH classification: 1.10.510.10

Nearest PDB structures (foldseek):
  5gza-assembly1_A  TM=1.003E+00  e=6.239E-59  Danio rerio
  5gz9-assembly1_A  TM=9.764E-01  e=2.390E-39  Mus musculus
  5gz8-assembly1_A  TM=9.695E-01  e=1.145E-36  Mus musculus
  4l53-assembly1_A  TM=7.054E-01  e=8.492E-12  Homo sapiens
  5jgb-assembly1_A  TM=7.051E-01  e=3.161E-11  Homo sapiens

GO terms:
  GO:0016301 kinase activity (F, IDA)
  GO:0030247 polysaccharide binding (F, IDA)
  GO:0043531 ADP binding (F, IDA)
  GO:0036268 swimming (P, IMP)
  GO:0061061 muscle structure development (P, IMP)

Radius of gyration: 19.87 Å; Cα contacts (8 Å, |Δi|>4): 484; chains: 1; bounding box: 42×51×59 Å

Solvent-accessible surface area: 14895 Å² total; per-residue (Å²): 91,72,130,134,64,1,104,6,64,126,35,112,74,37,30,77,27,6,137,24,94,68,10,136,91,30,15,130,131,83,124,74,68,26,115,30,70,25,20,61,32,35,30,2,77,15,124,64,26,145,2,9,10,6,20,30,32,45,123,137,73,34,119,61,1,72,73,3,2,53,4,2,94,49,1,53,42,93,40,3,0,47,0,0,0,19,2,93,137,62,20,16,5,0,4,42,48,14,80,23,31,23,1,65,55,0,72,87,8,5,75,111,145,186,20,151,172,61,48,19,17,60,11,10,0,38,0,0,3,13,9,0,6,3,3,16,54,0,20,89,10,101,25,21,36,27,0,8,7,50,4,53,69,49,110,83,4,2,38,5,6,32,0,12,63,79,2,99,8,22,1,33,21,2,14,38,2,36,68,13,119,156,76,40,175,32,14,72,12,45,135,143,79,24,102,43,127,28,1,0,26,48,1,57,30,84,98,49,172,129,132,98,63,49,47,168,46,13,83,21,15,42,30,20,1,4,0,28,4,0,8,49,2,0,133,37,1,0,32,129,12,165,17,1,97,72,0,27,152,79,0,133,133,15,12,49,42,1,66,83,163,96,22,140,94,6,2,60,3,183,94,0,19,61,55,1,111,64,16,41,75,44,31,73,115,66,95,85,166,239

B-factor: mean 52.25, std 15.8, range [29.9, 149.79]

Secondary structure (DSSP, 8-state):
--TTEE--TT-SS-EEPB-HHHHHHH-EEEEEEE--SSEEEEEEEETTEEEEEEEES-GGGHHHHHHHHHHHHHT-STTBPPEEEEEGGGTEEEE---TT-BGGGHHHHHHSTTSSTT-SHHHHHHHHHHHHHHHHHHHTBTTBSB-----SSHHHHHTTEEEETTTEEEE---S---B--SSSS-B-SSSS---SSSS-GGGS-TTTTTSPP-TTT---B-THHHHHTHHHHHHHHHTT-TTHHHHHHHTHHHHHHHT-SSGGGSPPHHHHHHHHHHHHHHHHHHHHT-